Protein AF-A0A426RLJ0-F1 (afdb_monomer_lite)

Radius of gyration: 25.92 Å; chains: 1; bounding box: 87×55×68 Å

Organism: NCBI:txid2498892

pLDDT: mean 72.42, std 24.38, range [25.02, 97.5]

Structure (mmCIF, N/CA/C/O backbone):
data_AF-A0A426RLJ0-F1
#
_entry.id   AF-A0A426RLJ0-F1
#
loop_
_atom_site.group_PDB
_atom_site.id
_atom_site.type_symbol
_atom_site.label_atom_id
_atom_site.label_alt_id
_atom_site.label_comp_id
_atom_site.labe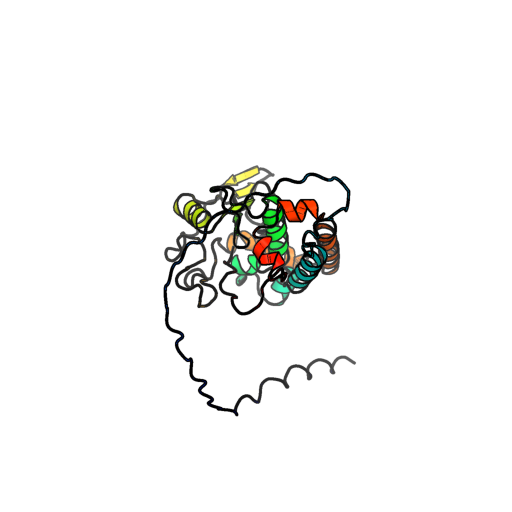l_asym_id
_atom_site.label_entity_id
_atom_site.label_seq_id
_atom_site.pdbx_PDB_ins_code
_atom_site.Cartn_x
_atom_site.Cartn_y
_atom_site.Cartn_z
_atom_site.occupancy
_atom_site.B_iso_or_equiv
_atom_site.auth_seq_id
_atom_site.auth_comp_id
_atom_site.auth_asym_id
_atom_site.auth_atom_id
_atom_site.pdbx_PDB_model_num
ATOM 1 N N . MET A 1 1 ? 39.366 -10.499 16.073 1.00 45.25 1 MET A N 1
ATOM 2 C CA . MET A 1 1 ? 38.338 -10.665 17.126 1.00 45.25 1 MET A CA 1
ATOM 3 C C . MET A 1 1 ? 36.931 -10.560 16.518 1.00 45.25 1 MET A C 1
ATOM 5 O O . MET A 1 1 ? 36.099 -9.794 16.976 1.00 45.25 1 MET A O 1
ATOM 9 N N . ILE A 1 2 ? 36.688 -11.322 15.446 1.00 36.88 2 ILE A N 1
ATOM 10 C CA . ILE A 1 2 ? 35.436 -11.393 14.679 1.00 36.88 2 ILE A CA 1
ATOM 11 C C . ILE A 1 2 ? 35.316 -12.871 14.307 1.00 36.88 2 ILE A C 1
ATOM 13 O O . ILE A 1 2 ? 35.838 -13.264 13.277 1.00 36.88 2 ILE A O 1
ATOM 17 N N . LEU A 1 3 ? 34.825 -13.713 15.220 1.00 33.75 3 LEU A N 1
ATOM 18 C CA . LEU A 1 3 ? 34.574 -15.147 14.968 1.00 33.75 3 LEU A CA 1
ATOM 19 C C . LEU A 1 3 ? 33.717 -15.806 16.076 1.00 33.75 3 LEU A C 1
ATOM 21 O O . LEU A 1 3 ? 33.782 -17.012 16.269 1.00 33.75 3 LEU A O 1
ATOM 25 N N . ALA A 1 4 ? 32.919 -15.030 16.825 1.00 36.50 4 ALA A N 1
ATOM 26 C CA . ALA A 1 4 ? 32.166 -15.542 17.983 1.00 36.50 4 ALA A CA 1
ATOM 27 C C . ALA A 1 4 ? 30.635 -15.359 17.913 1.00 36.50 4 ALA A C 1
ATOM 29 O O . ALA A 1 4 ? 29.946 -15.774 18.835 1.00 36.50 4 ALA A O 1
ATOM 30 N N . PHE A 1 5 ? 30.077 -14.785 16.840 1.00 35.94 5 PHE A N 1
ATOM 31 C CA . PHE A 1 5 ? 28.632 -14.498 16.763 1.00 35.94 5 PHE A CA 1
ATOM 32 C C . PHE A 1 5 ? 27.820 -15.422 15.839 1.00 35.94 5 PHE A C 1
ATOM 34 O O . PHE A 1 5 ? 26.602 -15.302 15.783 1.00 35.94 5 PHE A O 1
ATOM 41 N N . THR A 1 6 ? 28.441 -16.390 15.162 1.00 40.59 6 THR A N 1
ATOM 42 C CA . THR A 1 6 ? 27.754 -17.260 14.185 1.00 40.59 6 THR A CA 1
ATOM 43 C C . THR A 1 6 ? 27.312 -18.629 14.717 1.00 40.59 6 THR A C 1
ATOM 45 O O . THR A 1 6 ? 26.727 -19.398 13.962 1.00 40.59 6 THR A O 1
ATOM 48 N N . LEU A 1 7 ? 27.520 -18.953 16.002 1.00 33.91 7 LEU A N 1
ATOM 49 C CA . LEU A 1 7 ? 27.222 -20.295 16.542 1.00 33.91 7 LEU A CA 1
ATOM 50 C C . LEU A 1 7 ? 26.012 -20.390 17.489 1.00 33.91 7 LEU A C 1
ATOM 52 O O . LEU A 1 7 ? 25.670 -21.490 17.909 1.00 33.91 7 LEU A O 1
ATOM 56 N N . VAL A 1 8 ? 25.311 -19.291 17.785 1.00 36.94 8 VAL A N 1
ATOM 57 C CA . VAL A 1 8 ? 24.150 -19.323 18.707 1.00 36.94 8 VAL A CA 1
ATOM 58 C C . VAL A 1 8 ? 22.814 -19.590 17.988 1.00 36.94 8 VAL A C 1
ATOM 60 O O . VAL A 1 8 ? 21.854 -20.017 18.618 1.00 36.94 8 VAL A O 1
ATOM 63 N N . PHE A 1 9 ? 22.746 -19.457 16.659 1.00 32.88 9 PHE A N 1
ATOM 64 C CA . PHE A 1 9 ? 21.482 -19.586 15.911 1.00 32.88 9 PHE A CA 1
ATOM 65 C C . PHE A 1 9 ? 21.184 -20.974 15.309 1.00 32.88 9 PHE A C 1
ATOM 67 O O . PHE A 1 9 ? 20.137 -21.149 14.694 1.00 32.88 9 PHE A O 1
ATOM 74 N N . ILE A 1 10 ? 22.042 -21.986 15.502 1.00 33.00 10 ILE A N 1
ATOM 75 C CA . ILE A 1 10 ? 21.852 -23.334 14.909 1.00 33.00 10 ILE A CA 1
ATOM 76 C C . ILE A 1 10 ? 21.317 -24.377 15.923 1.00 33.00 10 ILE A C 1
ATOM 78 O O . ILE A 1 10 ? 21.036 -25.516 15.560 1.00 33.00 10 ILE A O 1
ATOM 82 N N . ALA A 1 11 ? 21.077 -24.008 17.186 1.00 32.19 11 ALA A N 1
ATOM 83 C CA . ALA A 1 11 ? 20.724 -24.970 18.241 1.00 32.19 11 ALA A CA 1
ATOM 84 C C . ALA A 1 11 ? 19.227 -25.062 18.622 1.00 32.19 11 ALA A C 1
ATOM 86 O O . ALA A 1 11 ? 18.912 -25.687 19.629 1.00 32.19 11 ALA A O 1
ATOM 87 N N . ILE A 1 12 ? 18.292 -24.494 17.846 1.00 33.72 12 ILE A N 1
ATOM 88 C CA . ILE A 1 12 ? 16.840 -24.601 18.132 1.00 33.72 12 ILE A CA 1
ATOM 89 C C . ILE A 1 12 ? 16.064 -25.108 16.908 1.00 33.72 12 ILE A C 1
ATOM 91 O O . ILE A 1 12 ? 15.029 -24.572 16.548 1.00 33.72 12 ILE A O 1
ATOM 95 N N . ILE A 1 13 ? 16.563 -26.140 16.224 1.00 33.44 13 ILE A N 1
ATOM 96 C CA . ILE A 1 13 ? 15.735 -26.981 15.339 1.00 33.44 13 ILE A CA 1
ATOM 97 C C . ILE A 1 13 ? 16.252 -28.417 15.432 1.00 33.44 13 ILE A C 1
ATOM 99 O O . ILE A 1 13 ? 16.930 -28.911 14.536 1.00 33.44 13 ILE A O 1
ATOM 103 N N . LYS A 1 14 ? 15.986 -29.075 16.558 1.00 32.94 14 LYS A N 1
ATOM 104 C CA . LYS A 1 14 ? 16.006 -30.537 16.711 1.00 32.94 14 LYS A CA 1
ATOM 105 C C . LYS A 1 14 ? 15.461 -30.846 18.097 1.00 32.94 14 LYS A C 1
ATOM 107 O O . LYS A 1 14 ? 16.209 -30.790 19.056 1.00 32.94 14 LYS A O 1
ATOM 112 N N . ASP A 1 15 ? 14.144 -31.010 18.168 1.00 31.73 15 ASP A N 1
ATOM 113 C CA . ASP A 1 15 ? 13.432 -31.923 19.074 1.00 31.73 15 ASP A CA 1
ATOM 114 C C . ASP A 1 15 ? 11.959 -31.514 19.129 1.00 31.73 15 ASP A C 1
ATOM 116 O O . ASP A 1 15 ? 11.542 -30.687 19.926 1.00 31.73 15 ASP A O 1
ATOM 120 N N . ASN A 1 16 ? 11.160 -32.092 18.232 1.00 29.48 16 ASN A N 1
ATOM 121 C CA . ASN A 1 16 ? 9.707 -32.145 18.370 1.00 29.48 16 ASN A CA 1
ATOM 122 C C . ASN A 1 16 ? 9.239 -33.531 17.923 1.00 29.48 16 ASN A C 1
ATOM 124 O O . ASN A 1 16 ? 8.691 -33.729 16.843 1.00 29.48 16 ASN A O 1
ATOM 128 N N . ASN A 1 17 ? 9.519 -34.515 18.769 1.00 32.56 17 ASN A N 1
ATOM 129 C CA . ASN A 1 17 ? 8.790 -35.772 18.839 1.00 32.56 17 ASN A CA 1
ATOM 130 C C . ASN A 1 17 ? 8.594 -36.076 20.325 1.00 32.56 17 ASN A C 1
ATOM 132 O O . ASN A 1 17 ? 9.548 -35.934 21.082 1.00 32.56 17 ASN A O 1
ATOM 136 N N . LEU A 1 18 ? 7.391 -36.547 20.688 1.00 29.02 18 LEU A N 1
ATOM 137 C CA . LEU A 1 18 ? 6.813 -36.695 22.043 1.00 29.02 18 LEU A CA 1
ATOM 138 C C . LEU A 1 18 ? 6.058 -35.407 22.439 1.00 29.02 18 LEU A C 1
ATOM 140 O O . LEU A 1 18 ? 6.661 -34.368 22.625 1.00 29.02 18 LEU A O 1
ATOM 144 N N . LEU A 1 19 ? 4.727 -35.356 22.533 1.00 31.09 19 LEU A N 1
ATOM 145 C CA . LEU A 1 19 ? 3.827 -36.267 23.235 1.00 31.09 19 LEU A CA 1
ATOM 146 C C . LEU A 1 19 ? 2.433 -36.263 22.578 1.00 31.09 19 LEU A C 1
ATOM 148 O O . LEU A 1 19 ? 1.796 -35.224 22.425 1.00 31.09 19 LEU A O 1
ATOM 152 N N . LYS A 1 20 ? 1.931 -37.459 22.248 1.00 29.39 20 LYS A N 1
ATOM 153 C CA . LYS A 1 20 ? 0.499 -37.720 22.057 1.00 29.39 20 LYS A CA 1
ATOM 154 C C . LYS A 1 20 ? -0.146 -37.826 23.440 1.00 29.39 20 LYS A C 1
ATOM 156 O O . LYS A 1 20 ? 0.259 -38.675 24.228 1.00 29.39 20 LYS A O 1
ATOM 161 N N . GLY A 1 21 ? -1.170 -37.021 23.701 1.00 26.95 21 GLY A N 1
ATOM 162 C CA . GLY A 1 21 ? -1.995 -37.104 24.905 1.00 26.95 21 GLY A CA 1
ATOM 163 C C . GLY A 1 21 ? -3.444 -36.766 24.580 1.00 26.95 21 GLY A C 1
ATOM 164 O O . GLY A 1 21 ? -3.801 -35.602 24.452 1.00 26.95 21 GLY A O 1
ATOM 165 N N . ASN A 1 22 ? -4.265 -37.802 24.410 1.00 28.25 22 ASN A N 1
ATOM 166 C CA . ASN A 1 22 ? -5.717 -37.711 24.289 1.00 28.25 22 ASN A CA 1
ATOM 167 C C . ASN A 1 22 ? -6.339 -37.287 25.624 1.00 28.25 22 ASN A C 1
ATOM 169 O O . ASN A 1 22 ? -6.170 -38.000 26.610 1.00 28.25 22 ASN A O 1
ATOM 173 N N . THR A 1 23 ? -7.197 -36.268 25.621 1.00 28.75 23 THR A N 1
ATOM 174 C CA . THR A 1 23 ? -8.262 -36.131 26.625 1.00 28.75 23 THR A CA 1
ATOM 175 C C . THR A 1 23 ? -9.539 -35.591 25.986 1.00 28.75 23 THR A C 1
ATOM 177 O O . THR A 1 23 ? -9.674 -34.423 25.634 1.00 28.75 23 THR A O 1
ATOM 180 N N . GLN A 1 24 ? -10.509 -36.496 25.834 1.00 26.67 24 GLN A N 1
ATOM 181 C CA . GLN A 1 24 ? -11.907 -36.179 25.566 1.00 26.67 24 GLN A CA 1
ATOM 182 C C . GLN A 1 24 ? -12.505 -35.431 26.764 1.00 26.67 24 GLN A C 1
ATOM 184 O O . GLN A 1 24 ? -12.506 -35.962 27.874 1.00 26.67 24 GLN A O 1
ATOM 189 N N . ILE A 1 25 ? -13.118 -34.267 26.536 1.00 29.86 25 ILE A N 1
ATOM 190 C CA . ILE A 1 25 ? -14.048 -33.660 27.497 1.00 29.86 25 ILE A CA 1
ATOM 191 C C . ILE A 1 25 ? -15.415 -33.495 26.827 1.00 29.86 25 ILE A C 1
ATOM 193 O O . ILE A 1 25 ? -15.591 -32.795 25.831 1.00 29.86 25 ILE A O 1
ATOM 197 N N . LYS A 1 26 ? -16.385 -34.221 27.390 1.00 25.86 26 LYS A N 1
ATOM 198 C CA . LYS A 1 26 ? -17.793 -34.314 26.992 1.00 25.86 26 LYS A CA 1
ATOM 199 C C . LYS A 1 26 ? -18.490 -32.948 27.081 1.00 25.86 26 LYS A C 1
ATOM 201 O O . LYS A 1 26 ? -18.578 -32.373 28.161 1.00 25.86 26 LYS A O 1
ATOM 206 N N . ARG A 1 27 ? -19.090 -32.481 25.980 1.00 27.47 27 ARG A N 1
ATOM 207 C CA . ARG A 1 27 ? -20.074 -31.381 25.983 1.00 27.47 27 ARG A CA 1
ATOM 208 C C . ARG A 1 27 ? -21.459 -31.925 26.366 1.00 27.47 27 ARG A C 1
ATOM 210 O O . ARG A 1 27 ? -22.037 -32.718 25.626 1.00 27.47 27 ARG A O 1
ATOM 217 N N . LYS A 1 28 ? -21.993 -31.498 27.517 1.00 27.08 28 LYS A N 1
ATOM 218 C CA . LYS A 1 28 ? -23.412 -31.661 27.888 1.00 27.08 28 LYS A CA 1
ATOM 219 C C . LYS A 1 28 ? -24.250 -30.626 27.125 1.00 27.08 28 LYS A C 1
ATOM 221 O O . LYS A 1 28 ? -23.945 -29.439 27.164 1.00 27.08 28 LYS A O 1
ATOM 226 N N . ARG A 1 29 ? -25.301 -31.093 26.445 1.00 26.22 29 ARG A N 1
ATOM 227 C CA . ARG A 1 29 ? -26.371 -30.270 25.859 1.00 26.22 29 ARG A CA 1
ATOM 228 C C . ARG A 1 29 ? -27.216 -29.662 26.985 1.00 26.22 29 ARG A C 1
ATOM 230 O O . ARG A 1 29 ? -27.660 -30.405 27.857 1.00 26.22 29 ARG A O 1
ATOM 237 N N . LEU A 1 30 ? -27.458 -28.354 26.939 1.00 27.94 30 LEU A N 1
ATOM 238 C CA . LEU A 1 30 ? -28.505 -27.680 27.711 1.00 27.94 30 LEU A CA 1
ATOM 239 C C . LEU A 1 30 ? -29.705 -27.456 26.788 1.00 27.94 30 LEU A C 1
ATOM 241 O O . LEU A 1 30 ? -29.564 -26.898 25.701 1.00 27.94 30 LEU A O 1
ATOM 245 N N . GLY A 1 31 ? -30.845 -27.999 27.213 1.00 26.48 31 GLY A N 1
ATOM 246 C CA . GLY A 1 31 ? -32.131 -27.894 26.544 1.00 26.48 31 GLY A CA 1
ATOM 247 C C . GLY A 1 31 ? -32.766 -26.523 26.745 1.00 26.48 31 GLY A C 1
ATOM 248 O O . GLY A 1 31 ? -32.551 -25.851 27.750 1.00 26.48 31 GLY A O 1
ATOM 249 N N . SER A 1 32 ? -33.536 -26.135 25.739 1.00 27.33 32 SER A N 1
ATOM 250 C CA . SER A 1 32 ? -34.452 -25.007 25.726 1.00 27.33 32 SER A CA 1
ATOM 251 C C . SER A 1 32 ? -35.687 -25.311 26.569 1.00 27.33 32 SER A C 1
ATOM 253 O O . SER A 1 32 ? -36.328 -26.322 26.299 1.00 27.33 32 SER A O 1
ATOM 255 N N . ASP A 1 33 ? -36.088 -24.398 27.450 1.00 28.42 33 ASP A N 1
ATOM 256 C CA . ASP A 1 33 ? -37.476 -24.319 27.902 1.00 28.42 33 ASP A CA 1
ATOM 257 C C . ASP A 1 33 ? -37.956 -22.867 27.930 1.00 28.42 33 ASP A C 1
ATOM 259 O O . ASP A 1 33 ? -37.308 -21.957 28.449 1.00 28.42 33 ASP A O 1
ATOM 263 N N . LYS A 1 34 ? -39.109 -22.679 27.289 1.00 29.70 34 LYS A N 1
ATOM 264 C CA . LYS A 1 34 ? -39.946 -21.481 27.302 1.00 29.70 34 LYS A CA 1
ATOM 265 C C . LYS A 1 34 ? -40.742 -21.473 28.609 1.00 29.70 34 LYS A C 1
ATOM 267 O O . LYS A 1 34 ? -41.185 -22.539 29.014 1.00 29.70 34 LYS A O 1
ATOM 272 N N . ASN A 1 35 ? -41.027 -20.298 29.180 1.00 27.92 35 ASN A N 1
ATOM 273 C CA . ASN A 1 35 ? -42.378 -19.959 29.655 1.00 27.92 35 ASN A CA 1
ATOM 274 C C . ASN A 1 35 ? -42.531 -18.485 30.076 1.00 27.92 35 ASN A C 1
ATOM 276 O O . ASN A 1 35 ? -41.664 -17.895 30.712 1.00 27.92 35 ASN A O 1
ATOM 280 N N . ASN A 1 36 ? -43.683 -17.934 29.682 1.00 27.81 36 ASN A N 1
ATOM 281 C CA . ASN A 1 36 ? -44.273 -16.640 30.033 1.00 27.81 36 ASN A CA 1
ATOM 282 C C . ASN A 1 36 ? -44.781 -16.612 31.485 1.00 27.81 36 ASN A C 1
ATOM 284 O O . ASN A 1 36 ? -45.354 -17.606 31.918 1.00 27.81 36 ASN A O 1
ATOM 288 N N . SER A 1 37 ? -44.795 -15.433 32.125 1.00 30.30 37 SER A N 1
ATOM 289 C CA . SER A 1 37 ? -46.010 -14.913 32.789 1.00 30.30 37 SER A CA 1
ATOM 290 C C . SER A 1 37 ? -45.872 -13.452 33.244 1.00 30.30 37 SER A C 1
ATOM 292 O O . SER A 1 37 ? -44.909 -13.067 33.900 1.00 30.30 37 SER A O 1
ATOM 294 N N . THR A 1 38 ? -46.900 -12.680 32.910 1.00 29.41 38 THR A N 1
ATOM 295 C CA . THR A 1 38 ? -47.252 -11.300 33.271 1.00 29.41 38 THR A CA 1
ATOM 296 C C . THR A 1 38 ? -47.477 -11.081 34.775 1.00 29.41 38 THR A C 1
ATOM 298 O O . THR A 1 38 ? -48.216 -11.863 35.357 1.00 29.41 38 THR A O 1
ATOM 301 N N . ILE A 1 39 ? -47.004 -9.962 35.357 1.00 28.81 39 ILE A N 1
ATOM 302 C CA . ILE A 1 39 ? -47.653 -9.282 36.505 1.00 28.81 39 ILE A CA 1
ATOM 303 C C . ILE A 1 39 ? -47.549 -7.752 36.347 1.00 28.81 39 ILE A C 1
ATOM 305 O O . ILE A 1 39 ? -46.519 -7.195 35.980 1.00 28.81 39 ILE A O 1
ATOM 309 N N . SER A 1 40 ? -48.681 -7.103 36.598 1.00 26.59 40 SER A N 1
ATOM 310 C CA . SER A 1 40 ? -49.048 -5.699 36.424 1.00 26.59 40 SER A CA 1
ATOM 311 C C . SER A 1 40 ? -48.739 -4.775 37.617 1.00 26.59 40 SER A C 1
ATOM 313 O O . SER A 1 40 ? -48.877 -5.197 38.757 1.00 26.59 40 SER A O 1
ATOM 315 N N . LYS A 1 41 ? -48.492 -3.490 37.295 1.00 29.73 41 LYS A N 1
ATOM 316 C CA . LYS A 1 41 ? -48.844 -2.222 37.992 1.00 29.73 41 LYS A CA 1
ATOM 317 C C . LYS A 1 41 ? -48.711 -2.117 39.524 1.00 29.73 41 LYS A C 1
ATOM 319 O O . LYS A 1 41 ? -49.489 -2.722 40.248 1.00 29.73 41 LYS A O 1
ATOM 324 N N . LEU A 1 42 ? -47.953 -1.106 39.970 1.00 27.22 42 LEU A N 1
ATOM 325 C CA . LEU A 1 42 ? -48.311 -0.243 41.109 1.00 27.22 42 LEU A CA 1
ATOM 326 C C . LEU A 1 42 ? -47.710 1.167 40.943 1.00 27.22 42 LEU A C 1
ATOM 328 O O . LEU A 1 42 ? -46.583 1.336 40.490 1.00 27.22 42 LEU A O 1
ATOM 332 N N . ILE A 1 43 ? -48.545 2.159 41.248 1.00 27.62 43 ILE A N 1
ATOM 333 C CA . ILE A 1 43 ? -48.348 3.612 41.151 1.00 27.62 43 ILE A CA 1
ATOM 334 C C . ILE A 1 43 ? -47.648 4.109 42.425 1.00 27.62 43 ILE A C 1
ATOM 336 O O . ILE A 1 43 ? -47.956 3.618 43.507 1.00 27.62 43 ILE A O 1
ATOM 340 N N . GLY A 1 44 ? -46.790 5.127 42.321 1.00 25.58 44 GLY A N 1
ATOM 341 C CA . GLY A 1 44 ? -46.273 5.854 43.484 1.00 25.58 44 GLY A CA 1
ATOM 342 C C . GLY A 1 44 ? -45.420 7.059 43.094 1.00 25.58 44 GLY A C 1
ATOM 343 O O . GLY A 1 44 ? -44.263 6.915 42.722 1.00 25.58 44 GLY A O 1
ATOM 344 N N . SER A 1 45 ? -46.020 8.244 43.155 1.00 32.03 45 SER A N 1
ATOM 345 C CA . SER A 1 45 ? -45.395 9.555 42.988 1.00 32.03 45 SER A CA 1
ATOM 346 C C . SER A 1 45 ? -44.593 9.970 44.223 1.00 32.03 45 SER A C 1
ATOM 348 O O . SER A 1 45 ? -45.175 10.046 45.305 1.00 32.03 45 SER A O 1
ATOM 350 N N . THR A 1 46 ? -43.338 10.387 44.045 1.00 26.77 46 THR A N 1
ATOM 351 C CA . THR A 1 46 ? -42.671 11.329 44.962 1.00 26.77 46 THR A CA 1
ATOM 352 C C . THR A 1 46 ? -41.479 11.987 44.271 1.00 26.77 46 THR A C 1
ATOM 354 O O . THR A 1 46 ? -40.530 11.313 43.879 1.00 26.77 46 THR A O 1
ATOM 357 N N . SER A 1 47 ? -41.516 13.315 44.125 1.00 32.03 47 SER A N 1
ATOM 358 C CA . SER A 1 47 ? -40.332 14.120 43.820 1.00 32.03 47 SER A CA 1
ATOM 359 C C . SER A 1 47 ? -39.661 14.554 45.117 1.00 32.03 47 SER A C 1
ATOM 361 O O . SER A 1 47 ? -40.327 15.172 45.942 1.00 32.03 47 SER A O 1
ATOM 363 N N . TYR A 1 48 ? -38.352 14.346 45.232 1.00 25.02 48 TYR A N 1
ATOM 364 C CA . TYR A 1 48 ? -37.453 15.214 45.993 1.00 25.02 48 TYR A CA 1
ATOM 365 C C . TYR A 1 48 ? -36.095 15.255 45.277 1.00 25.02 48 TYR A C 1
ATOM 367 O O . TYR A 1 48 ? -35.507 14.220 44.974 1.00 25.02 48 TYR A O 1
ATOM 375 N N . ASN A 1 49 ? -35.638 16.469 44.968 1.00 33.53 49 ASN A N 1
ATOM 376 C CA . 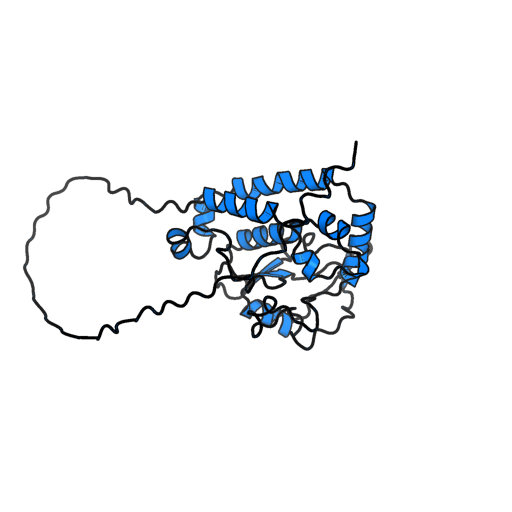ASN A 1 49 ? -34.292 16.783 44.483 1.00 33.53 49 ASN A CA 1
ATOM 377 C C . ASN A 1 49 ? -33.250 16.519 45.581 1.00 33.53 49 ASN A C 1
ATOM 379 O O . ASN A 1 49 ? -33.472 17.016 46.680 1.00 33.53 49 ASN A O 1
ATOM 383 N N . THR A 1 50 ? -32.107 15.895 45.249 1.00 30.27 50 THR A N 1
ATOM 384 C CA . THR A 1 50 ? -30.753 16.510 45.294 1.00 30.27 50 THR A CA 1
ATOM 385 C C . THR A 1 50 ? -29.635 15.539 44.863 1.00 30.27 50 THR A C 1
ATOM 387 O O . THR A 1 50 ? -29.475 14.464 45.422 1.00 30.27 50 THR A O 1
ATOM 390 N N . ILE A 1 51 ? -28.855 15.991 43.870 1.00 36.16 51 ILE A N 1
ATOM 391 C CA . ILE A 1 51 ? -27.385 15.929 43.711 1.00 36.16 51 ILE A CA 1
ATOM 392 C C . ILE A 1 51 ? -26.667 14.605 44.045 1.00 36.16 51 ILE A C 1
ATOM 394 O O . ILE A 1 51 ? -26.421 14.306 45.206 1.00 36.16 51 ILE A O 1
ATOM 398 N N . ALA A 1 52 ? -26.131 13.948 43.013 1.00 29.77 52 ALA A N 1
ATOM 399 C CA . ALA A 1 52 ? -24.728 13.522 42.988 1.00 29.77 52 ALA A CA 1
ATOM 400 C C . ALA A 1 52 ? -24.317 13.186 41.550 1.00 29.77 52 ALA A C 1
ATOM 402 O O . ALA A 1 52 ? -24.992 12.450 40.835 1.00 29.77 52 ALA A O 1
ATOM 403 N N . GLU A 1 53 ? -23.210 13.788 41.140 1.00 41.59 53 GLU A N 1
ATOM 404 C CA . GLU A 1 53 ? -22.504 13.586 39.887 1.00 41.59 53 GLU A CA 1
ATOM 405 C C . GLU A 1 53 ? -22.213 12.098 39.647 1.00 41.59 53 GLU A C 1
ATOM 407 O O . GLU A 1 53 ? -21.271 11.546 40.209 1.00 41.59 53 GLU A O 1
ATOM 412 N N . ASN A 1 54 ? -22.959 11.452 38.754 1.00 34.00 54 ASN A N 1
ATOM 413 C CA . ASN A 1 54 ? -22.426 10.282 38.072 1.00 34.00 54 ASN A CA 1
ATOM 414 C C . ASN A 1 54 ? -21.616 10.799 36.889 1.00 34.00 54 ASN A C 1
ATOM 416 O O . ASN A 1 54 ? -22.141 11.029 35.798 1.00 34.00 54 ASN A O 1
ATOM 420 N N . ARG A 1 55 ? -20.318 11.017 37.132 1.00 43.81 55 ARG A N 1
ATOM 421 C CA . ARG A 1 55 ? -19.326 10.929 36.064 1.00 43.81 55 ARG A CA 1
ATOM 422 C C . ARG A 1 55 ? -19.515 9.546 35.462 1.00 43.81 55 ARG A C 1
ATOM 424 O O . ARG A 1 55 ? -19.192 8.549 36.096 1.00 43.81 55 ARG A O 1
ATOM 431 N N . GLU A 1 56 ? -20.124 9.493 34.284 1.00 41.03 56 GLU A N 1
ATOM 432 C CA . GLU A 1 56 ? -20.041 8.312 33.442 1.00 41.03 56 GLU A CA 1
ATOM 433 C C . GLU A 1 56 ? -18.550 8.005 33.295 1.00 41.03 56 GLU A C 1
ATOM 435 O O . GLU A 1 56 ? -17.829 8.753 32.628 1.00 41.03 56 GLU A O 1
ATOM 440 N N . ASP A 1 57 ? -18.089 6.941 33.951 1.00 51.09 57 ASP A N 1
ATOM 441 C CA . ASP A 1 57 ? -16.833 6.273 33.640 1.00 51.09 57 ASP A CA 1
ATOM 442 C C . ASP A 1 57 ? -16.951 5.769 32.203 1.00 51.09 57 ASP A C 1
ATOM 444 O O . ASP A 1 57 ? -17.318 4.631 31.910 1.00 51.09 57 ASP A O 1
ATOM 448 N N . LYS A 1 58 ? -16.734 6.692 31.271 1.00 48.38 58 LYS A N 1
ATOM 449 C CA . LYS A 1 58 ? -16.668 6.401 29.856 1.00 48.38 58 LYS A CA 1
ATOM 450 C C . LYS A 1 58 ? -15.378 5.612 29.675 1.00 48.38 58 LYS A C 1
ATOM 452 O O . LYS A 1 58 ? -14.335 6.121 30.093 1.00 48.38 58 LYS A O 1
ATOM 457 N N . PRO A 1 59 ? -15.421 4.405 29.090 1.00 50.03 59 PRO A N 1
ATOM 458 C CA . PRO A 1 59 ? -14.221 3.611 28.898 1.00 50.03 59 PRO A CA 1
ATOM 459 C C . PRO A 1 59 ? -13.203 4.473 28.155 1.00 50.03 59 PRO A C 1
ATOM 461 O O . PRO A 1 59 ? -13.451 4.963 27.049 1.00 50.03 59 PRO A O 1
ATOM 464 N N . ILE A 1 60 ? -12.080 4.741 28.818 1.00 57.00 60 ILE A N 1
ATOM 465 C CA . ILE A 1 60 ? -10.923 5.342 28.176 1.00 57.00 60 ILE A CA 1
ATOM 466 C C . ILE A 1 60 ? -10.412 4.241 27.259 1.00 57.00 60 ILE A C 1
ATOM 468 O O . ILE A 1 60 ? -9.726 3.325 27.701 1.00 57.00 60 ILE A O 1
ATOM 472 N N . TYR A 1 61 ? -10.806 4.296 25.987 1.00 63.62 61 TYR A N 1
ATOM 473 C CA . TYR A 1 61 ? -10.103 3.599 24.915 1.00 63.62 61 TYR A CA 1
ATOM 474 C C . TYR A 1 61 ? -8.612 3.861 25.146 1.00 63.62 61 TYR A C 1
ATOM 476 O O . TYR A 1 61 ? -8.214 5.027 25.239 1.00 63.62 61 TYR A O 1
ATOM 484 N N . ASP A 1 62 ? -7.803 2.813 25.300 1.00 78.19 62 ASP A N 1
ATOM 485 C CA . ASP A 1 62 ? -6.387 2.977 25.622 1.00 78.19 62 ASP A CA 1
ATOM 486 C C . ASP A 1 62 ? -5.616 3.407 24.369 1.00 78.19 62 ASP A C 1
ATOM 488 O O . ASP A 1 62 ? -4.949 2.624 23.704 1.00 78.19 62 ASP A O 1
ATOM 492 N N . VAL A 1 63 ? -5.779 4.673 23.984 1.00 83.38 63 VAL A N 1
ATOM 493 C CA . VAL A 1 63 ? -5.139 5.258 22.800 1.00 83.38 63 VAL A CA 1
ATOM 494 C C . VAL A 1 63 ? -3.622 5.156 22.911 1.00 83.38 63 VAL A C 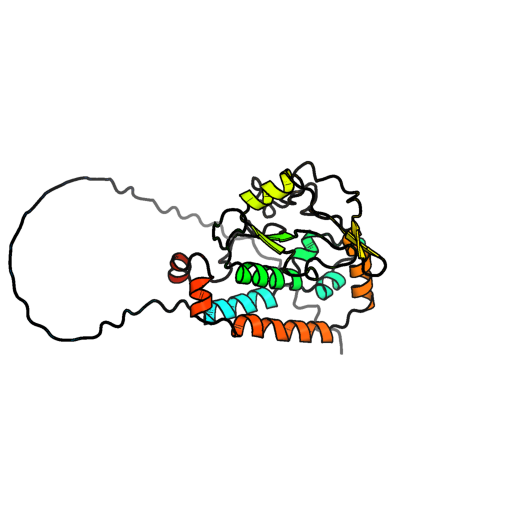1
ATOM 496 O O . VAL A 1 63 ? -2.947 4.972 21.904 1.00 83.38 63 VAL A O 1
ATOM 499 N N . LYS A 1 64 ? -3.085 5.234 24.134 1.00 86.31 64 LYS A N 1
ATOM 500 C CA . LYS A 1 64 ? -1.654 5.073 24.380 1.00 86.31 64 LYS A CA 1
ATOM 501 C C . LYS A 1 64 ? -1.207 3.661 24.008 1.00 86.31 64 LYS A C 1
ATOM 503 O O . LYS A 1 64 ? -0.245 3.524 23.262 1.00 86.31 64 LYS A O 1
ATOM 508 N N . ARG A 1 65 ? -1.924 2.639 24.474 1.00 85.56 65 ARG A N 1
ATOM 509 C CA . ARG A 1 65 ? -1.679 1.248 24.097 1.00 85.56 65 ARG A CA 1
ATOM 510 C C . ARG A 1 65 ? -1.771 1.042 22.581 1.00 85.56 65 ARG A C 1
ATOM 512 O O . ARG A 1 65 ? -0.835 0.497 22.006 1.00 85.56 65 ARG A O 1
ATOM 519 N N . TRP A 1 66 ? -2.808 1.580 21.926 1.00 85.38 66 TRP A N 1
ATOM 520 C CA . TRP A 1 66 ? -2.914 1.536 20.460 1.00 85.38 66 TRP A CA 1
ATOM 521 C C . TRP A 1 66 ? -1.691 2.131 19.758 1.00 85.38 66 TRP A C 1
ATOM 523 O O . TRP A 1 66 ? -1.154 1.521 18.834 1.00 85.38 66 TRP A O 1
ATOM 533 N N . ILE A 1 67 ? -1.220 3.294 20.215 1.00 88.44 67 ILE A N 1
ATOM 534 C CA . ILE A 1 67 ? -0.012 3.940 19.685 1.00 88.44 67 ILE A CA 1
ATOM 535 C C . ILE A 1 67 ? 1.220 3.048 19.888 1.00 88.44 67 ILE A C 1
ATOM 537 O O . ILE A 1 67 ? 1.993 2.871 18.948 1.00 88.44 67 ILE A O 1
ATOM 541 N N . ASP A 1 68 ? 1.405 2.501 21.091 1.00 88.62 68 ASP A N 1
ATOM 542 C CA . ASP A 1 68 ? 2.590 1.720 21.458 1.00 88.62 68 ASP A CA 1
ATOM 543 C C . ASP A 1 68 ? 2.693 0.426 20.623 1.00 88.62 68 ASP A C 1
ATOM 545 O O . ASP A 1 68 ? 3.722 0.198 19.987 1.00 88.62 68 ASP A O 1
ATOM 549 N N . GLU A 1 69 ? 1.617 -0.362 20.520 1.00 86.44 69 GLU A N 1
ATOM 550 C CA . GLU A 1 69 ? 1.583 -1.588 19.698 1.00 86.44 69 GLU A CA 1
ATOM 551 C C . GLU A 1 69 ? 1.657 -1.268 18.1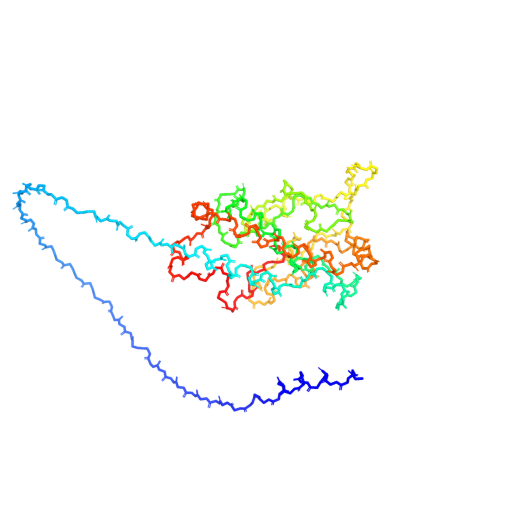89 1.00 86.44 69 GLU A C 1
ATOM 553 O O . GLU A 1 69 ? 2.257 -2.027 17.429 1.00 86.44 69 GLU A O 1
ATOM 558 N N . THR A 1 70 ? 1.136 -0.117 17.735 1.00 87.06 70 THR A N 1
ATOM 559 C CA . THR A 1 70 ? 1.303 0.333 16.337 1.00 87.06 70 THR A CA 1
ATOM 560 C C . THR A 1 70 ? 2.742 0.664 15.986 1.00 87.06 70 THR A C 1
ATOM 562 O O . THR A 1 70 ? 3.232 0.280 14.921 1.00 87.06 70 THR A O 1
ATOM 565 N N . ILE A 1 71 ? 3.438 1.353 16.885 1.00 90.19 71 ILE A N 1
ATOM 566 C CA . ILE A 1 71 ? 4.862 1.635 16.727 1.00 90.19 71 ILE A CA 1
ATOM 567 C C . ILE A 1 71 ? 5.667 0.332 16.764 1.00 90.19 71 ILE A C 1
ATOM 569 O O . ILE A 1 71 ? 6.542 0.148 15.923 1.00 90.19 71 ILE A O 1
ATOM 573 N N . GLU A 1 72 ? 5.359 -0.578 17.689 1.00 89.12 72 GLU A N 1
ATOM 574 C CA . GLU A 1 72 ? 6.050 -1.865 17.801 1.00 89.12 72 GLU A CA 1
ATOM 575 C C . GLU A 1 72 ? 5.888 -2.720 16.536 1.00 89.12 72 GLU A C 1
ATOM 577 O O . GLU A 1 72 ? 6.884 -3.201 15.993 1.00 89.12 72 GLU A O 1
ATOM 582 N N . PHE A 1 73 ? 4.665 -2.845 16.010 1.00 87.00 73 PHE A N 1
ATOM 583 C CA . PHE A 1 73 ? 4.400 -3.548 14.752 1.00 87.00 73 PHE A CA 1
ATOM 584 C C . PHE A 1 73 ? 5.232 -2.989 13.594 1.00 87.00 73 PHE A C 1
ATOM 586 O O . PHE A 1 73 ? 5.824 -3.752 12.830 1.00 87.00 73 PHE A O 1
ATOM 593 N N . LEU A 1 74 ? 5.288 -1.661 13.463 1.00 88.81 74 LEU A N 1
ATOM 594 C CA . LEU A 1 74 ? 6.042 -0.997 12.407 1.00 88.81 74 LEU A CA 1
ATOM 595 C C . LEU A 1 74 ? 7.558 -1.169 12.572 1.00 88.81 74 LEU A C 1
ATOM 597 O O . LEU A 1 74 ? 8.245 -1.424 11.584 1.00 88.81 74 LEU A O 1
ATOM 601 N N . ASP A 1 75 ? 8.081 -1.081 13.796 1.00 88.69 75 ASP A N 1
ATOM 602 C CA . ASP A 1 75 ? 9.506 -1.299 14.083 1.00 88.69 75 ASP A CA 1
ATOM 603 C C . ASP A 1 75 ? 9.971 -2.722 13.713 1.00 88.69 75 ASP A C 1
ATOM 605 O O . ASP A 1 75 ? 11.147 -2.914 13.399 1.00 88.69 75 ASP A O 1
ATOM 609 N N . GLN A 1 76 ? 9.064 -3.706 13.698 1.00 88.81 76 GLN A N 1
ATOM 610 C CA . GLN A 1 76 ? 9.352 -5.085 13.283 1.00 88.81 76 GLN A CA 1
ATOM 611 C C . GLN A 1 76 ? 9.371 -5.286 11.755 1.00 88.81 76 GLN A C 1
ATOM 613 O O . GLN A 1 76 ? 9.849 -6.319 11.285 1.00 88.81 76 GLN A O 1
ATOM 618 N N . GLN A 1 77 ? 8.875 -4.330 10.961 1.00 87.31 77 GLN A N 1
ATOM 619 C CA . GLN A 1 77 ? 8.801 -4.484 9.504 1.00 87.31 77 GLN A CA 1
ATOM 620 C C . GLN A 1 77 ? 10.156 -4.244 8.828 1.00 87.31 77 GLN A C 1
ATOM 622 O O . GLN A 1 77 ? 10.909 -3.329 9.171 1.00 87.31 77 GLN A O 1
ATOM 627 N N . GLN A 1 78 ? 10.446 -5.027 7.791 1.00 89.75 78 GLN A N 1
ATOM 628 C CA . GLN A 1 78 ? 11.637 -4.873 6.956 1.00 89.75 78 GLN A CA 1
ATOM 629 C C . GLN A 1 78 ? 11.584 -3.550 6.166 1.00 89.75 78 GLN A C 1
ATOM 631 O O . GLN A 1 78 ? 10.547 -3.235 5.596 1.00 89.75 78 GLN A O 1
ATOM 636 N N . SER A 1 79 ? 12.662 -2.759 6.096 1.00 91.75 79 SER A N 1
ATOM 637 C CA . SER A 1 79 ? 12.710 -1.582 5.197 1.00 91.75 79 SER A CA 1
ATOM 638 C C . SER A 1 79 ? 13.021 -1.973 3.751 1.00 91.75 79 SER A C 1
ATOM 640 O O . SER A 1 79 ? 13.450 -3.097 3.483 1.00 91.75 79 SER A O 1
ATOM 642 N N . LEU A 1 80 ? 12.907 -1.031 2.810 1.00 92.50 80 LEU A N 1
ATOM 643 C CA . LEU A 1 80 ? 13.423 -1.236 1.455 1.00 92.50 80 LEU A CA 1
ATOM 644 C C . LEU A 1 80 ? 14.924 -1.567 1.456 1.00 92.50 80 LEU A C 1
ATOM 646 O O . LEU A 1 80 ? 15.369 -2.416 0.687 1.00 92.50 80 LEU A O 1
ATOM 650 N N . VAL A 1 81 ? 15.714 -0.916 2.315 1.00 90.44 81 VAL A N 1
ATOM 651 C CA . VAL A 1 81 ? 17.157 -1.193 2.410 1.00 90.44 81 VAL A CA 1
ATOM 652 C C . VAL A 1 81 ? 17.398 -2.618 2.889 1.00 90.44 81 VAL A C 1
ATOM 654 O O . VAL A 1 81 ? 18.193 -3.335 2.288 1.00 90.44 81 VAL A O 1
ATOM 657 N N . ASP A 1 82 ? 16.672 -3.050 3.917 1.00 90.88 82 ASP A N 1
ATOM 658 C CA . ASP A 1 82 ? 16.767 -4.419 4.417 1.00 90.88 82 ASP A CA 1
ATOM 659 C C . ASP A 1 82 ? 16.343 -5.434 3.335 1.00 90.88 82 ASP A C 1
ATOM 661 O O . ASP A 1 82 ? 16.959 -6.492 3.217 1.00 90.88 82 ASP A O 1
ATOM 665 N N . LEU A 1 83 ? 15.319 -5.123 2.525 1.00 92.62 83 LEU A N 1
ATOM 666 C CA . LEU A 1 83 ? 14.882 -5.961 1.398 1.00 92.62 83 LEU A CA 1
ATOM 667 C C . LEU A 1 83 ? 15.978 -6.092 0.332 1.00 92.62 83 LEU A C 1
ATOM 669 O O . LEU A 1 83 ? 16.258 -7.198 -0.128 1.00 92.62 83 LEU A O 1
ATOM 673 N N . LEU A 1 84 ? 16.627 -4.983 -0.027 1.00 93.12 84 LEU A N 1
ATOM 674 C CA . LEU A 1 84 ? 17.706 -4.948 -1.020 1.00 93.12 84 LEU A CA 1
ATOM 675 C C . LEU A 1 84 ? 18.976 -5.689 -0.567 1.00 93.12 84 LEU A C 1
ATOM 677 O O . LEU A 1 84 ? 19.767 -6.099 -1.412 1.00 93.12 84 LEU A O 1
ATOM 681 N N . ILE A 1 85 ? 19.173 -5.889 0.741 1.00 91.81 85 ILE A N 1
ATOM 682 C CA . ILE A 1 85 ? 20.276 -6.704 1.279 1.00 91.81 85 ILE A CA 1
ATOM 683 C C . ILE A 1 85 ? 20.019 -8.199 1.057 1.00 91.81 85 ILE A C 1
ATOM 685 O O . ILE A 1 85 ? 20.954 -8.953 0.791 1.00 91.81 85 ILE A O 1
ATOM 689 N N . VAL A 1 86 ? 18.764 -8.640 1.188 1.00 92.69 86 VAL A N 1
ATOM 690 C CA . VAL A 1 86 ? 18.414 -10.071 1.173 1.00 92.69 86 VAL A CA 1
ATOM 691 C C . VAL A 1 86 ? 17.908 -10.566 -0.181 1.00 92.69 86 VAL A C 1
ATOM 693 O O . VAL A 1 86 ? 17.830 -11.777 -0.385 1.00 92.69 86 VAL A O 1
ATOM 696 N N . LYS A 1 87 ? 17.537 -9.661 -1.096 1.00 94.38 87 LYS A N 1
ATOM 697 C CA . LYS A 1 87 ? 16.900 -10.005 -2.372 1.00 94.38 87 LYS A CA 1
ATOM 698 C C . LYS A 1 87 ? 17.450 -9.175 -3.529 1.00 94.38 87 LYS A C 1
ATOM 700 O O . LYS A 1 87 ? 17.544 -7.953 -3.439 1.00 94.38 87 LYS A O 1
ATOM 705 N N . ASN A 1 88 ? 17.756 -9.830 -4.652 1.00 94.81 88 ASN A N 1
ATOM 706 C CA . ASN A 1 88 ? 18.220 -9.127 -5.847 1.00 94.81 88 ASN A CA 1
ATOM 707 C C . ASN A 1 88 ? 17.091 -8.304 -6.475 1.00 94.81 88 ASN A C 1
ATOM 709 O O . ASN A 1 88 ? 15.939 -8.736 -6.517 1.00 94.81 88 ASN A O 1
ATOM 713 N N . VAL A 1 89 ? 17.433 -7.161 -7.078 1.00 94.62 89 VAL A N 1
ATOM 714 C CA . VAL A 1 89 ? 16.464 -6.266 -7.742 1.00 94.62 89 VAL A CA 1
ATOM 715 C C . VAL A 1 89 ? 15.612 -6.992 -8.789 1.00 94.62 89 VAL A C 1
ATOM 717 O O . VAL A 1 89 ? 14.415 -6.741 -8.896 1.00 94.62 89 VAL A O 1
ATOM 720 N N . SER A 1 90 ? 16.196 -7.929 -9.540 1.00 92.62 90 SER A N 1
ATOM 721 C CA . SER A 1 90 ? 15.483 -8.709 -10.561 1.00 92.62 90 SER A CA 1
ATOM 722 C C . SER A 1 90 ? 14.422 -9.659 -9.988 1.00 92.62 90 SER A C 1
ATOM 724 O O . SER A 1 90 ? 13.540 -10.104 -10.732 1.00 92.62 90 SER A O 1
ATOM 726 N N . GLU A 1 91 ? 14.486 -9.966 -8.694 1.00 92.00 91 GLU A N 1
ATOM 727 C CA . GLU A 1 91 ? 13.601 -10.891 -7.982 1.00 92.00 91 GLU A CA 1
ATOM 728 C C . GLU A 1 91 ? 12.540 -10.160 -7.148 1.00 92.00 91 GLU A C 1
ATOM 730 O O . GLU A 1 91 ? 11.545 -10.775 -6.756 1.00 92.00 91 GLU A O 1
ATOM 735 N N . ILE A 1 92 ? 12.729 -8.864 -6.882 1.00 92.06 92 ILE A N 1
ATOM 736 C CA . ILE A 1 92 ? 11.771 -8.029 -6.155 1.00 92.06 92 ILE A CA 1
ATOM 737 C C . ILE A 1 92 ? 10.535 -7.798 -7.031 1.00 92.06 92 ILE A C 1
ATOM 739 O O . ILE A 1 92 ? 10.621 -7.310 -8.160 1.00 92.06 92 ILE A O 1
ATOM 743 N N . ASN A 1 93 ? 9.369 -8.159 -6.506 1.00 88.38 93 ASN A N 1
ATOM 744 C CA . ASN A 1 93 ? 8.071 -7.906 -7.113 1.00 88.38 93 ASN A CA 1
ATOM 745 C C . ASN A 1 93 ? 7.287 -6.862 -6.304 1.00 88.38 93 ASN A C 1
ATOM 747 O O . ASN A 1 93 ? 7.691 -6.452 -5.218 1.00 88.38 93 ASN A O 1
ATOM 751 N N . TYR A 1 94 ? 6.149 -6.424 -6.843 1.00 87.06 94 TYR A N 1
ATOM 752 C CA . TYR A 1 94 ? 5.310 -5.422 -6.189 1.00 87.06 94 TYR A CA 1
ATOM 753 C C . TYR A 1 94 ? 4.867 -5.842 -4.778 1.00 87.06 94 TYR A C 1
ATOM 755 O O . TYR A 1 94 ? 4.920 -5.032 -3.861 1.00 87.06 94 TYR A O 1
ATOM 763 N N . GLY A 1 95 ? 4.517 -7.115 -4.574 1.00 83.88 95 GLY A N 1
ATOM 764 C CA . GLY A 1 95 ? 4.126 -7.632 -3.262 1.00 83.88 95 GLY A CA 1
ATOM 765 C C . GLY A 1 95 ? 5.243 -7.556 -2.217 1.00 83.88 95 GLY A C 1
ATOM 766 O O . GLY A 1 95 ? 4.956 -7.295 -1.054 1.00 83.88 95 GLY A O 1
ATOM 767 N N . ASP A 1 96 ? 6.511 -7.717 -2.609 1.00 88.44 96 ASP A N 1
ATOM 768 C CA . ASP A 1 96 ? 7.642 -7.513 -1.693 1.00 88.44 96 ASP A CA 1
ATOM 769 C C . ASP A 1 96 ? 7.733 -6.051 -1.236 1.00 88.44 96 ASP A C 1
ATOM 771 O O . ASP A 1 96 ? 7.928 -5.790 -0.052 1.00 88.44 96 ASP A O 1
ATOM 775 N N . LEU A 1 97 ? 7.522 -5.097 -2.153 1.00 91.75 97 LEU A N 1
ATOM 776 C CA . LEU A 1 97 ? 7.517 -3.665 -1.830 1.00 91.75 97 LEU A CA 1
ATOM 777 C C . LEU A 1 97 ? 6.401 -3.321 -0.835 1.00 91.75 97 LEU A C 1
ATOM 779 O O . LEU A 1 97 ? 6.603 -2.525 0.075 1.00 91.75 97 LEU A O 1
ATOM 783 N N . LEU A 1 98 ? 5.234 -3.953 -0.957 1.00 88.94 98 LEU A N 1
ATOM 784 C CA . LEU A 1 98 ? 4.121 -3.731 -0.030 1.00 88.94 98 LEU A CA 1
ATOM 785 C C . LEU A 1 98 ? 4.311 -4.402 1.342 1.00 88.94 98 LEU A C 1
ATOM 787 O O . LEU A 1 98 ? 3.532 -4.172 2.265 1.00 88.94 98 LEU A O 1
ATOM 791 N N . ARG A 1 99 ? 5.358 -5.209 1.525 1.00 87.25 99 ARG A N 1
ATOM 792 C CA . ARG A 1 99 ? 5.767 -5.680 2.858 1.00 87.25 99 ARG A CA 1
ATOM 793 C C . ARG A 1 99 ? 6.765 -4.747 3.529 1.00 87.25 99 ARG A C 1
ATOM 795 O O . ARG A 1 99 ? 7.007 -4.894 4.723 1.00 87.25 99 ARG A O 1
ATOM 802 N N . CYS A 1 100 ? 7.324 -3.787 2.795 1.00 89.81 100 CYS A N 1
ATOM 803 C CA . CYS A 1 100 ? 8.272 -2.849 3.365 1.00 89.81 100 CYS A CA 1
ATOM 804 C C . CYS A 1 100 ? 7.593 -1.911 4.375 1.00 89.81 100 CYS A C 1
ATOM 806 O O . CYS A 1 100 ? 6.460 -1.460 4.176 1.00 89.81 100 CYS A O 1
ATOM 808 N N . PHE A 1 101 ? 8.328 -1.576 5.435 1.00 91.94 101 PHE A N 1
ATOM 809 C CA . PHE A 1 101 ? 7.964 -0.608 6.469 1.00 91.94 101 PHE A CA 1
ATOM 810 C C . PHE A 1 101 ? 7.381 0.680 5.872 1.00 91.94 101 PHE A C 1
ATOM 812 O O . PHE A 1 101 ? 6.375 1.188 6.357 1.00 91.94 101 PHE A O 1
ATOM 819 N N . GLU A 1 102 ? 7.983 1.187 4.798 1.00 92.88 102 GLU A N 1
ATOM 820 C CA . GLU A 1 102 ? 7.596 2.424 4.131 1.00 92.88 102 GLU A CA 1
ATOM 821 C C . GLU A 1 102 ? 6.164 2.359 3.582 1.00 92.88 102 GLU A C 1
ATOM 823 O O . GLU A 1 102 ? 5.391 3.300 3.766 1.00 92.88 102 GLU A O 1
ATOM 828 N N . TRP A 1 103 ? 5.777 1.232 2.970 1.00 93.25 103 TRP A N 1
ATOM 829 C CA . TRP A 1 103 ? 4.391 1.026 2.553 1.00 93.25 103 TRP A CA 1
ATOM 830 C C . TRP A 1 103 ? 3.469 0.821 3.748 1.00 93.25 103 TRP A C 1
ATOM 832 O O . TRP A 1 103 ? 2.401 1.422 3.792 1.00 93.25 103 TRP A O 1
ATOM 842 N N . LYS A 1 104 ? 3.859 -0.004 4.726 1.00 91.19 104 LYS A N 1
ATOM 843 C CA . LYS A 1 104 ? 3.026 -0.279 5.908 1.00 91.19 104 LYS A CA 1
ATOM 844 C C . LYS A 1 104 ? 2.706 1.000 6.683 1.00 91.19 104 LYS A C 1
ATOM 846 O O . LYS A 1 104 ? 1.564 1.188 7.100 1.00 91.19 104 LYS A O 1
ATOM 851 N N . PHE A 1 105 ? 3.678 1.900 6.807 1.00 92.81 105 PHE A N 1
ATOM 852 C CA . PHE A 1 105 ? 3.482 3.212 7.406 1.00 92.81 105 PHE A CA 1
ATOM 853 C C . PHE A 1 105 ? 2.535 4.082 6.572 1.00 92.81 105 PHE A C 1
ATOM 855 O O . PHE A 1 105 ? 1.501 4.495 7.095 1.00 92.81 105 PHE A O 1
ATOM 862 N N . LEU A 1 106 ? 2.807 4.282 5.275 1.00 93.69 106 LEU A N 1
ATOM 863 C CA . LEU A 1 106 ? 1.923 5.071 4.409 1.00 93.69 106 LEU A CA 1
ATOM 864 C C . LEU A 1 106 ? 0.492 4.514 4.388 1.00 93.69 106 LEU A C 1
ATOM 866 O O . LEU A 1 106 ? -0.480 5.265 4.425 1.00 93.69 106 LEU A O 1
ATOM 870 N N . ARG A 1 107 ? 0.343 3.187 4.368 1.00 93.44 107 ARG A N 1
ATOM 871 C CA . ARG A 1 107 ? -0.954 2.513 4.428 1.00 93.44 107 ARG A CA 1
ATOM 872 C C . ARG A 1 107 ? -1.725 2.932 5.680 1.00 93.44 107 ARG A C 1
ATOM 874 O O . ARG A 1 107 ? -2.892 3.302 5.573 1.00 93.44 107 ARG A O 1
ATOM 881 N N . LEU A 1 108 ? -1.081 2.916 6.848 1.00 92.06 108 LEU A N 1
ATOM 882 C CA . LEU A 1 108 ? -1.689 3.383 8.098 1.00 92.06 108 LEU A CA 1
ATOM 883 C C . LEU A 1 108 ? -2.016 4.878 8.053 1.00 92.06 108 LEU A C 1
ATOM 885 O O . LEU A 1 108 ? -3.086 5.263 8.519 1.00 92.06 108 LEU A O 1
ATOM 889 N N . GLU A 1 109 ? -1.159 5.712 7.460 1.00 93.31 109 GLU A N 1
ATOM 890 C CA . GLU A 1 109 ? -1.435 7.145 7.297 1.00 93.31 109 GLU A CA 1
ATOM 891 C C . GLU A 1 109 ? -2.691 7.397 6.457 1.00 93.31 109 GLU A C 1
ATOM 893 O O . GLU A 1 109 ? -3.534 8.211 6.842 1.00 93.31 109 GLU A O 1
ATOM 898 N N . ILE A 1 110 ? -2.861 6.686 5.338 1.00 95.56 110 ILE A N 1
ATOM 899 C CA . ILE A 1 110 ? -4.030 6.845 4.463 1.00 95.56 110 ILE A CA 1
ATOM 900 C C . ILE A 1 110 ? -5.301 6.289 5.110 1.00 95.56 110 ILE A C 1
ATOM 902 O O . ILE A 1 110 ? -6.330 6.968 5.110 1.00 95.56 110 ILE A O 1
ATOM 906 N N . LEU A 1 111 ? -5.236 5.114 5.744 1.00 92.94 111 LEU A N 1
ATOM 907 C CA . LEU A 1 111 ? -6.370 4.584 6.507 1.00 92.94 111 LEU A CA 1
ATOM 908 C C . LEU A 1 111 ? -6.770 5.544 7.631 1.00 92.94 111 LEU A C 1
ATOM 910 O O . LEU A 1 111 ? -7.948 5.851 7.805 1.00 92.94 111 LEU A O 1
ATOM 914 N N . TRP A 1 112 ? -5.799 6.094 8.357 1.00 93.31 112 TRP A N 1
ATOM 915 C CA . TRP A 1 112 ? -6.051 7.082 9.399 1.00 93.31 112 TRP A CA 1
ATOM 916 C C . TRP A 1 112 ? -6.634 8.392 8.851 1.00 93.31 112 TRP A C 1
ATOM 918 O O . TRP A 1 112 ? -7.551 8.976 9.446 1.00 93.31 112 TRP A O 1
ATOM 928 N N . ARG A 1 113 ? -6.130 8.876 7.710 1.00 95.25 113 ARG A N 1
ATOM 929 C CA . ARG A 1 113 ? -6.657 10.052 7.001 1.00 95.25 113 ARG A CA 1
ATOM 930 C C . ARG A 1 113 ? -8.141 9.866 6.696 1.00 95.25 113 ARG A C 1
ATOM 932 O O . ARG A 1 113 ? -8.933 10.736 7.057 1.00 95.25 113 ARG A O 1
ATOM 939 N N . ASP A 1 114 ? -8.501 8.714 6.138 1.00 95.81 114 ASP A N 1
ATOM 940 C CA . ASP A 1 114 ? -9.862 8.404 5.686 1.00 95.81 114 ASP A CA 1
ATOM 941 C C . ASP A 1 114 ? -10.774 7.913 6.821 1.00 95.81 114 ASP A C 1
ATOM 943 O O . ASP A 1 114 ? -11.966 7.665 6.619 1.00 95.81 114 ASP A O 1
ATOM 947 N N . GLY A 1 115 ? -10.229 7.767 8.034 1.00 93.56 115 GLY A N 1
ATOM 948 C CA . GLY A 1 115 ? -10.930 7.182 9.172 1.00 93.56 115 GLY A CA 1
ATOM 949 C C . GLY A 1 115 ? -11.360 5.744 8.893 1.00 93.56 115 GLY A C 1
ATOM 950 O O . GLY A 1 115 ? -12.465 5.362 9.264 1.00 93.56 115 GLY A O 1
ATOM 951 N N . TYR A 1 116 ? -10.537 4.974 8.180 1.00 92.69 116 TYR A N 1
ATOM 952 C CA . TYR A 1 116 ? -10.798 3.593 7.774 1.00 92.69 116 TYR A CA 1
ATOM 953 C C . TYR A 1 116 ? -12.094 3.432 6.972 1.00 92.69 116 TYR A C 1
ATOM 955 O O . TYR A 1 116 ? -12.689 2.357 6.944 1.00 92.69 116 TYR A O 1
ATOM 963 N N . LYS A 1 117 ? -12.586 4.504 6.345 1.00 94.38 117 LYS A N 1
ATOM 964 C CA . LYS A 1 117 ? -13.852 4.522 5.618 1.00 94.38 117 LYS A CA 1
ATOM 965 C C . LYS A 1 117 ? -13.597 4.333 4.131 1.00 94.38 117 LYS A C 1
ATOM 967 O O . LYS A 1 117 ? -12.838 5.081 3.532 1.00 94.38 117 LYS A O 1
ATOM 972 N N . CYS A 1 118 ? -14.290 3.380 3.521 1.00 95.75 118 CYS A N 1
ATOM 973 C CA . CYS A 1 118 ? -14.272 3.200 2.081 1.00 95.75 118 CYS A CA 1
ATOM 974 C C . CYS A 1 118 ? -14.797 4.463 1.378 1.00 95.75 118 CYS A C 1
ATOM 976 O O . CYS A 1 118 ? -15.953 4.839 1.580 1.00 95.75 118 CYS A O 1
ATOM 978 N N . GLU A 1 119 ? -13.984 5.075 0.514 1.00 97.50 119 GLU A N 1
ATOM 979 C CA . GLU A 1 119 ? -14.347 6.283 -0.242 1.00 97.50 119 GLU A CA 1
ATOM 980 C C . GLU A 1 119 ? -15.502 6.040 -1.229 1.00 97.50 119 GLU A C 1
ATOM 982 O O . GLU A 1 119 ? -16.246 6.962 -1.547 1.00 97.50 119 GLU A O 1
ATOM 987 N N . MET A 1 120 ? -15.708 4.794 -1.670 1.00 96.81 120 MET A N 1
ATOM 988 C CA . MET A 1 120 ? -16.773 4.449 -2.619 1.00 96.81 120 MET A CA 1
ATOM 989 C C . MET A 1 120 ? -18.127 4.137 -1.975 1.00 96.81 120 MET A C 1
ATOM 991 O O . MET A 1 120 ? -19.156 4.524 -2.520 1.00 96.81 120 MET A O 1
ATOM 995 N N . CYS A 1 121 ? -18.163 3.377 -0.875 1.00 97.12 121 CYS A N 1
ATOM 996 C CA . CYS A 1 121 ? -19.426 2.902 -0.286 1.00 97.12 121 CYS A CA 1
ATOM 997 C C . CYS A 1 121 ? -19.678 3.388 1.144 1.00 97.12 121 CYS A C 1
ATOM 999 O O . CYS A 1 121 ? -20.751 3.142 1.685 1.00 97.12 121 CYS A O 1
ATOM 1001 N N . GLY A 1 122 ? -18.703 4.044 1.775 1.00 95.38 122 GLY A N 1
ATOM 1002 C CA . GLY A 1 122 ? -18.829 4.566 3.133 1.00 95.38 122 GLY A CA 1
ATOM 1003 C C . GLY A 1 122 ? -18.699 3.531 4.254 1.00 95.38 122 GLY A C 1
ATOM 1004 O O . GLY A 1 122 ? -18.728 3.926 5.418 1.00 95.38 122 GLY A O 1
ATOM 1005 N N . ILE A 1 123 ? -18.527 2.237 3.947 1.00 91.94 123 ILE A N 1
ATOM 1006 C CA . ILE A 1 123 ? -18.282 1.202 4.968 1.00 91.94 123 ILE A CA 1
ATOM 1007 C C . ILE A 1 123 ? -16.972 1.507 5.688 1.00 91.94 123 ILE A C 1
ATOM 1009 O O . ILE A 1 123 ? -15.947 1.726 5.042 1.00 91.94 123 ILE A O 1
ATOM 1013 N N . ARG A 1 124 ? -17.003 1.483 7.020 1.00 89.81 124 ARG A N 1
ATOM 1014 C CA . ARG A 1 124 ? -15.820 1.644 7.860 1.00 89.81 124 ARG A CA 1
ATOM 1015 C C . ARG A 1 124 ? -15.401 0.297 8.436 1.00 89.81 124 ARG A C 1
ATOM 1017 O O . ARG A 1 124 ? -16.229 -0.352 9.062 1.00 89.81 124 ARG A O 1
ATOM 1024 N N . ASP A 1 125 ? -14.150 -0.093 8.226 1.00 84.88 125 ASP A N 1
ATOM 1025 C CA . ASP A 1 125 ? -13.626 -1.401 8.633 1.00 84.88 125 ASP A CA 1
ATOM 1026 C C . ASP A 1 125 ? -12.098 -1.336 8.781 1.00 84.88 125 ASP A C 1
ATOM 1028 O O . ASP A 1 125 ? -11.442 -0.654 7.991 1.00 84.88 125 ASP A O 1
ATOM 1032 N N . LEU A 1 126 ? -11.535 -2.008 9.792 1.00 83.75 126 LEU A N 1
ATOM 1033 C CA . LEU A 1 126 ? -10.082 -2.077 10.014 1.00 83.75 126 LEU A CA 1
ATOM 1034 C C . LEU A 1 126 ? -9.375 -2.807 8.860 1.00 83.75 126 LEU A C 1
ATOM 1036 O O . LEU A 1 126 ? -8.222 -2.509 8.553 1.00 83.75 126 LEU A O 1
ATOM 1040 N N . HIS A 1 127 ? -10.099 -3.697 8.179 1.00 82.31 127 HIS A N 1
ATOM 1041 C CA . HIS A 1 127 ? -9.644 -4.463 7.024 1.00 82.31 127 HIS A CA 1
ATOM 1042 C C . HIS A 1 127 ? -9.881 -3.730 5.701 1.00 82.31 127 HIS A C 1
ATOM 1044 O O . HIS A 1 127 ? -9.736 -4.324 4.640 1.00 82.31 127 HIS A O 1
ATOM 1050 N N . ASN A 1 128 ? -10.274 -2.452 5.705 1.00 87.38 128 ASN A N 1
ATOM 1051 C CA . ASN A 1 128 ? -10.246 -1.678 4.467 1.00 87.38 128 ASN A CA 1
ATOM 1052 C C . ASN A 1 128 ? -8.795 -1.500 3.977 1.00 87.38 128 ASN A C 1
ATOM 1054 O O . ASN A 1 128 ? -7.835 -1.537 4.747 1.00 87.38 128 ASN A O 1
ATOM 1058 N N . HIS A 1 129 ? -8.640 -1.297 2.671 1.00 87.06 129 HIS A N 1
ATOM 1059 C CA . HIS A 1 129 ? -7.350 -1.290 1.986 1.00 87.06 129 HIS A CA 1
ATOM 1060 C C . HIS A 1 129 ? -7.037 0.051 1.357 1.00 87.06 129 HIS A C 1
ATOM 1062 O O . HIS A 1 129 ? -7.949 0.810 1.041 1.00 87.06 129 HIS A O 1
ATOM 1068 N N . VAL A 1 130 ? -5.757 0.302 1.094 1.00 91.88 130 VAL A N 1
ATOM 1069 C CA . VAL A 1 130 ? -5.322 1.479 0.345 1.00 91.88 130 VAL A CA 1
ATOM 1070 C C . VAL A 1 130 ? -5.122 1.097 -1.113 1.00 91.88 130 VAL A C 1
ATOM 1072 O O . VAL A 1 130 ? -4.401 0.159 -1.432 1.00 91.88 130 VAL A O 1
ATOM 1075 N N . HIS A 1 131 ? -5.772 1.837 -2.001 1.00 92.25 131 HIS A N 1
ATOM 1076 C CA . HIS A 1 131 ? -5.718 1.635 -3.440 1.00 92.25 131 HIS A CA 1
ATOM 1077 C C . HIS A 1 131 ? -4.998 2.793 -4.132 1.00 92.25 131 HIS A C 1
ATOM 1079 O O . HIS A 1 131 ? -5.355 3.960 -3.937 1.00 92.25 131 HIS A O 1
ATOM 1085 N N . HIS A 1 132 ? -4.032 2.466 -4.992 1.00 93.31 132 HIS A N 1
ATOM 1086 C CA . HIS A 1 132 ? -3.371 3.413 -5.891 1.00 93.31 132 HIS A CA 1
ATOM 1087 C C . HIS A 1 132 ? -4.269 3.781 -7.072 1.00 93.31 132 HIS A C 1
ATOM 1089 O O . HIS A 1 132 ? -4.590 2.939 -7.902 1.00 93.31 132 HIS A O 1
ATOM 1095 N N . LYS A 1 133 ? -4.605 5.070 -7.202 1.00 94.56 133 LYS A N 1
ATOM 1096 C CA . LYS A 1 133 ? -5.334 5.627 -8.359 1.00 94.56 133 LYS A CA 1
ATOM 1097 C C . LYS A 1 133 ? -4.455 5.744 -9.609 1.00 94.56 133 LYS A C 1
ATOM 1099 O O . LYS A 1 133 ? -4.973 5.892 -10.710 1.00 94.56 133 LYS A O 1
ATOM 1104 N N . GLN A 1 134 ? -3.135 5.729 -9.441 1.00 93.50 134 GLN A N 1
ATOM 1105 C CA . GLN A 1 134 ? -2.148 5.715 -10.519 1.00 93.50 134 GLN A CA 1
ATOM 1106 C C . GLN A 1 134 ? -0.808 5.192 -9.993 1.00 93.50 134 GLN A C 1
ATOM 1108 O O . GLN A 1 134 ? -0.540 5.260 -8.790 1.00 93.50 134 GLN A O 1
ATOM 1113 N N . TYR A 1 135 ? 0.070 4.806 -10.912 1.00 92.94 135 TYR A N 1
ATOM 1114 C CA . TYR A 1 135 ? 1.483 4.565 -10.635 1.00 92.94 135 TYR A CA 1
ATOM 1115 C C . TYR A 1 135 ? 2.361 5.515 -11.443 1.00 92.94 135 TYR A C 1
ATOM 1117 O O . TYR A 1 135 ? 1.988 5.958 -12.533 1.00 92.94 135 TYR A O 1
ATOM 1125 N N . ILE A 1 136 ? 3.543 5.810 -10.914 1.00 94.50 136 ILE A N 1
ATOM 1126 C CA . ILE A 1 136 ? 4.600 6.507 -11.640 1.00 94.50 136 ILE A CA 1
ATOM 1127 C C . ILE A 1 136 ? 5.738 5.503 -11.827 1.00 94.50 136 ILE A C 1
ATOM 1129 O O . ILE A 1 136 ? 6.144 4.824 -10.888 1.00 94.50 136 ILE A O 1
ATOM 1133 N N . LYS A 1 137 ? 6.194 5.342 -13.066 1.00 94.19 137 LYS A N 1
ATOM 1134 C CA . LYS A 1 137 ? 7.334 4.504 -13.410 1.00 94.19 137 LYS A CA 1
ATOM 1135 C C . LYS A 1 137 ? 8.587 5.091 -12.778 1.00 94.19 137 LYS A C 1
ATOM 1137 O O . LYS A 1 137 ? 8.790 6.299 -12.838 1.00 94.19 137 LYS A O 1
ATOM 1142 N N . ASP A 1 138 ? 9.420 4.209 -12.241 1.00 94.00 138 ASP A N 1
ATOM 1143 C CA . ASP A 1 138 ? 10.652 4.544 -11.537 1.00 94.00 138 ASP A CA 1
ATOM 1144 C C . ASP A 1 138 ? 10.400 5.362 -10.255 1.00 94.00 138 ASP A C 1
ATOM 1146 O O . ASP A 1 138 ? 11.257 6.107 -9.794 1.00 94.00 138 ASP A O 1
ATOM 1150 N N . GLU A 1 139 ? 9.233 5.154 -9.644 1.00 94.88 139 GLU A N 1
ATOM 1151 C CA . GLU A 1 139 ? 8.853 5.643 -8.318 1.00 94.88 139 GLU A CA 1
ATOM 1152 C C . GLU A 1 139 ? 8.366 4.474 -7.458 1.00 94.88 139 GLU A C 1
ATOM 1154 O O . GLU A 1 139 ? 7.813 3.497 -7.967 1.00 94.88 139 GLU A O 1
ATOM 1159 N N . LEU A 1 140 ? 8.576 4.549 -6.144 1.00 95.69 140 LEU A N 1
ATOM 1160 C CA . LEU A 1 140 ? 8.168 3.492 -5.216 1.00 95.69 140 LEU A CA 1
ATOM 1161 C C . LEU A 1 140 ? 6.673 3.615 -4.872 1.00 95.69 140 LEU A C 1
ATOM 1163 O O . LEU A 1 140 ? 6.113 4.710 -4.912 1.00 95.69 140 LEU A O 1
ATOM 1167 N N . PRO A 1 141 ? 5.997 2.526 -4.459 1.00 93.44 141 PRO A N 1
ATOM 1168 C CA . PRO A 1 141 ? 4.568 2.577 -4.131 1.00 93.44 141 PRO A CA 1
ATOM 1169 C C . PRO A 1 141 ? 4.219 3.627 -3.068 1.00 93.44 141 PRO A C 1
ATOM 1171 O O . PRO A 1 141 ? 3.112 4.162 -3.074 1.00 93.44 141 PRO A O 1
ATOM 1174 N N . TRP A 1 142 ? 5.164 3.943 -2.179 1.00 94.81 142 TRP A N 1
ATOM 1175 C CA . TRP A 1 142 ? 4.995 4.919 -1.107 1.00 94.81 142 TRP A CA 1
ATOM 1176 C C . TRP A 1 142 ? 5.496 6.336 -1.410 1.00 94.81 142 TRP A C 1
ATOM 1178 O O . TRP A 1 142 ? 5.433 7.195 -0.537 1.00 94.81 142 TRP A O 1
ATOM 1188 N N . THR A 1 143 ? 5.993 6.613 -2.619 1.00 94.00 143 THR A N 1
ATOM 1189 C CA . THR A 1 143 ? 6.344 7.989 -3.030 1.00 94.00 143 THR A CA 1
ATOM 1190 C C . THR A 1 143 ? 5.195 8.692 -3.752 1.00 94.00 143 THR A C 1
ATOM 1192 O O . THR A 1 143 ? 5.259 9.890 -4.026 1.00 94.00 143 THR A O 1
ATOM 1195 N N . ILE A 1 144 ? 4.103 7.971 -4.021 1.00 93.31 144 ILE A N 1
ATOM 1196 C CA . ILE A 1 144 ? 2.899 8.515 -4.641 1.00 93.31 144 ILE A CA 1
ATOM 1197 C C . ILE A 1 144 ? 2.182 9.471 -3.674 1.00 93.31 144 ILE A C 1
ATOM 1199 O O . ILE A 1 144 ? 1.911 9.128 -2.525 1.00 93.31 144 ILE A O 1
ATOM 1203 N N . SER A 1 145 ? 1.835 10.668 -4.163 1.00 95.06 145 SER A N 1
ATOM 1204 C CA . SER A 1 145 ? 1.085 11.677 -3.396 1.00 95.06 145 SER A CA 1
ATOM 1205 C C . SER A 1 145 ? -0.231 11.112 -2.847 1.00 95.06 145 SER A C 1
ATOM 1207 O O . SER A 1 145 ? -0.951 10.387 -3.541 1.00 95.06 145 SER A O 1
ATOM 1209 N N . HIS A 1 146 ? -0.570 11.499 -1.612 1.00 96.19 146 HIS A N 1
ATOM 1210 C CA . HIS A 1 146 ? -1.740 11.006 -0.881 1.00 96.19 146 HIS A CA 1
ATOM 1211 C C . HIS A 1 146 ? -3.050 11.183 -1.666 1.00 96.19 146 HIS A C 1
ATOM 1213 O O . HIS A 1 146 ? -3.940 10.347 -1.556 1.00 96.19 146 HIS A O 1
ATOM 1219 N N . GLU A 1 147 ? -3.190 12.229 -2.485 1.00 96.56 147 GLU A N 1
ATOM 1220 C CA . GLU A 1 147 ? -4.396 12.469 -3.302 1.00 96.56 147 GLU A CA 1
ATOM 1221 C C . GLU A 1 147 ? -4.698 11.329 -4.298 1.00 96.56 147 GLU A C 1
ATOM 1223 O O . GLU A 1 147 ? -5.854 11.087 -4.665 1.00 96.56 147 GLU A O 1
ATOM 1228 N N . TYR A 1 148 ? -3.660 10.582 -4.689 1.00 96.62 148 TYR A N 1
ATOM 1229 C CA . TYR A 1 148 ? -3.744 9.427 -5.579 1.00 96.62 148 TYR A CA 1
ATOM 1230 C C . TYR A 1 148 ? -3.834 8.096 -4.828 1.00 96.62 148 TYR A C 1
ATOM 1232 O O . TYR A 1 148 ? -3.679 7.037 -5.434 1.00 96.62 148 TYR A O 1
ATOM 1240 N N . LEU A 1 149 ? -4.116 8.143 -3.528 1.00 96.81 149 LEU A N 1
ATOM 1241 C CA . LEU A 1 149 ? -4.386 6.993 -2.676 1.00 96.81 149 LEU A CA 1
ATOM 1242 C C . LEU A 1 149 ? -5.788 7.140 -2.082 1.00 96.81 149 LEU A C 1
ATOM 1244 O O . LEU A 1 149 ? -6.193 8.238 -1.692 1.00 96.81 149 LEU A O 1
ATOM 1248 N N . GLN A 1 150 ? -6.538 6.044 -2.026 1.00 96.75 150 GLN A N 1
ATOM 1249 C CA . GLN A 1 150 ? -7.877 6.013 -1.428 1.00 96.75 150 GLN A CA 1
ATOM 1250 C C . GLN A 1 150 ? -8.100 4.757 -0.604 1.00 96.75 150 GLN A C 1
ATOM 1252 O O . GLN A 1 150 ? -7.681 3.671 -1.006 1.00 96.75 150 GLN A O 1
ATOM 1257 N N . THR A 1 151 ? -8.821 4.894 0.505 1.00 96.31 151 THR A N 1
ATOM 1258 C CA . THR A 1 151 ? -9.279 3.749 1.291 1.00 96.31 151 THR A CA 1
ATOM 1259 C C . THR A 1 151 ? -10.497 3.090 0.643 1.00 96.31 151 THR A C 1
ATOM 1261 O O . THR A 1 151 ? -11.499 3.751 0.373 1.00 96.31 151 THR A O 1
ATOM 1264 N N . LEU A 1 152 ? -10.467 1.774 0.424 1.00 92.94 152 LEU A N 1
ATOM 1265 C CA . LEU A 1 152 ? -11.555 0.995 -0.169 1.00 92.94 152 LEU A CA 1
ATOM 1266 C C . LEU A 1 152 ? -11.810 -0.306 0.589 1.00 92.94 152 LEU A C 1
ATOM 1268 O O . LEU A 1 152 ? -10.884 -1.014 0.969 1.00 92.94 152 LEU A O 1
ATOM 1272 N N . CYS A 1 153 ? -13.083 -0.679 0.730 1.00 90.44 153 CYS A N 1
ATOM 1273 C CA . CYS A 1 153 ? -13.422 -2.040 1.129 1.00 90.44 153 CYS A CA 1
ATOM 1274 C C . CYS A 1 153 ? -13.105 -3.016 -0.004 1.00 90.44 153 CYS A C 1
ATOM 1276 O O . CYS A 1 153 ? -13.130 -2.648 -1.183 1.00 90.44 153 CYS A O 1
ATOM 1278 N N . ARG A 1 154 ? -12.893 -4.288 0.337 1.00 84.75 154 ARG A N 1
ATOM 1279 C CA . ARG A 1 154 ? -12.553 -5.337 -0.632 1.00 84.75 154 ARG A CA 1
ATOM 1280 C C . ARG A 1 154 ? -13.503 -5.391 -1.837 1.00 84.75 154 ARG A C 1
ATOM 1282 O O . ARG A 1 154 ? -13.043 -5.488 -2.970 1.00 84.75 154 ARG A O 1
ATOM 1289 N N . LYS A 1 155 ? -14.822 -5.294 -1.620 1.00 88.00 155 LYS A N 1
ATOM 1290 C CA . LYS A 1 155 ? -15.822 -5.321 -2.707 1.00 88.00 155 LYS A CA 1
ATOM 1291 C C . LYS A 1 155 ? -15.615 -4.171 -3.696 1.00 88.00 155 LYS A C 1
ATOM 1293 O O . LYS A 1 155 ? -15.641 -4.388 -4.903 1.00 88.00 155 LYS A O 1
ATOM 1298 N N . CYS A 1 156 ? -15.415 -2.960 -3.183 1.00 92.62 156 CYS A N 1
ATOM 1299 C CA . CYS A 1 156 ? -15.166 -1.775 -3.999 1.00 92.62 156 CYS A CA 1
ATOM 1300 C C . CYS A 1 156 ? -13.798 -1.835 -4.685 1.00 92.62 156 CYS A C 1
ATOM 1302 O O . CYS A 1 156 ? -13.699 -1.489 -5.856 1.00 92.62 156 CYS A O 1
ATOM 1304 N N . HIS A 1 157 ? -12.776 -2.345 -3.998 1.00 88.75 157 HIS A N 1
ATOM 1305 C CA . HIS A 1 157 ? -11.438 -2.495 -4.558 1.00 88.75 157 HIS A CA 1
ATOM 1306 C C . HIS A 1 157 ? -11.417 -3.442 -5.767 1.00 88.75 157 HIS A C 1
ATOM 1308 O O . HIS A 1 157 ? -10.946 -3.073 -6.840 1.00 88.75 157 HIS A O 1
ATOM 1314 N N . VAL A 1 158 ? -12.014 -4.633 -5.625 1.00 83.19 158 VAL A N 1
ATOM 1315 C CA . VAL A 1 158 ? -12.167 -5.595 -6.730 1.00 83.19 158 VAL A CA 1
ATOM 1316 C C . VAL A 1 158 ? -12.965 -4.982 -7.880 1.00 83.19 158 VAL A C 1
ATOM 1318 O O . VAL A 1 158 ? -12.590 -5.158 -9.036 1.00 83.19 158 VAL A O 1
ATOM 1321 N N . LYS A 1 159 ? -14.033 -4.233 -7.569 1.00 88.19 159 LYS A N 1
ATOM 1322 C CA . LYS A 1 159 ? -14.861 -3.560 -8.575 1.00 88.19 159 LYS A CA 1
ATOM 1323 C C . LYS A 1 159 ? -14.034 -2.603 -9.439 1.00 88.19 159 LYS A C 1
ATOM 1325 O O . LYS A 1 159 ? -14.116 -2.702 -10.660 1.00 88.19 159 LYS A O 1
ATOM 1330 N N . ILE A 1 160 ? -13.205 -1.745 -8.835 1.00 89.44 160 ILE A N 1
ATOM 1331 C CA . ILE A 1 160 ? -12.330 -0.838 -9.597 1.00 89.44 160 ILE A CA 1
ATOM 1332 C C . ILE A 1 160 ? -11.423 -1.633 -10.534 1.00 89.44 160 ILE A C 1
ATOM 1334 O O . ILE A 1 160 ? -11.430 -1.373 -11.730 1.00 89.44 160 ILE A O 1
ATOM 1338 N N . HIS A 1 161 ? -10.708 -2.640 -10.028 1.00 83.50 161 HIS A N 1
ATOM 1339 C CA . HIS A 1 161 ? -9.804 -3.440 -10.863 1.00 83.50 161 HIS A CA 1
ATOM 1340 C C . HIS A 1 161 ? -10.518 -4.222 -11.977 1.00 83.50 161 HIS A C 1
ATOM 1342 O O . HIS A 1 161 ? -9.904 -4.527 -12.995 1.00 83.50 161 HIS A O 1
ATOM 1348 N N . SER A 1 162 ? -11.806 -4.538 -11.808 1.00 82.75 162 SER A N 1
ATOM 1349 C CA . SER A 1 162 ? -12.608 -5.190 -12.850 1.00 82.75 162 SER A CA 1
ATOM 1350 C C . SER A 1 162 ? -13.167 -4.232 -13.906 1.00 82.75 162 SER A C 1
ATOM 1352 O O . SER A 1 162 ? -13.452 -4.664 -15.018 1.00 82.75 162 SER A O 1
ATOM 1354 N N . GLU A 1 163 ? -13.344 -2.954 -13.569 1.00 87.56 163 GLU A N 1
ATOM 1355 C CA . GLU A 1 163 ? -14.010 -1.965 -14.428 1.00 87.56 163 GLU A CA 1
ATOM 1356 C C . GLU A 1 163 ? -13.033 -0.954 -15.044 1.00 87.56 163 GLU A C 1
ATOM 1358 O O . GLU A 1 163 ? -13.374 -0.285 -16.019 1.00 87.56 163 GLU A O 1
ATOM 1363 N N . GLN A 1 164 ? -11.839 -0.803 -14.467 1.00 85.50 164 GLN A N 1
ATOM 1364 C CA . GLN A 1 164 ? -10.906 0.271 -14.785 1.00 85.50 164 GLN A CA 1
ATOM 1365 C C . GLN A 1 164 ? -9.458 -0.231 -14.800 1.00 85.50 164 GLN A C 1
ATOM 1367 O O . GLN A 1 164 ? -9.019 -0.979 -13.927 1.00 85.50 164 GLN A O 1
ATOM 1372 N N . GLU A 1 165 ? -8.689 0.237 -15.783 1.00 83.56 165 GLU A N 1
ATOM 1373 C CA . GLU A 1 165 ? -7.233 0.103 -15.791 1.00 83.56 165 GLU A CA 1
ATOM 1374 C C . GLU A 1 165 ? -6.623 1.213 -14.926 1.00 83.56 165 GLU A C 1
ATOM 1376 O O . GLU A 1 165 ? -6.928 2.393 -15.121 1.00 83.56 165 GLU A O 1
ATOM 1381 N N . ILE A 1 166 ? -5.727 0.853 -14.005 1.00 88.31 166 ILE A N 1
ATOM 1382 C CA . ILE A 1 166 ? -4.982 1.840 -13.219 1.00 88.31 166 ILE A CA 1
ATOM 1383 C C . ILE A 1 166 ? -3.848 2.404 -14.083 1.00 88.31 166 ILE A C 1
ATOM 1385 O O . ILE A 1 166 ? -2.963 1.648 -14.491 1.00 88.31 166 ILE A O 1
ATOM 1389 N N . PRO A 1 167 ? -3.845 3.713 -14.395 1.00 91.75 167 PRO A N 1
ATOM 1390 C CA . PRO A 1 167 ? -2.867 4.285 -15.303 1.00 91.75 167 PRO A CA 1
ATOM 1391 C C . PRO A 1 167 ? -1.462 4.272 -14.697 1.00 91.75 167 PRO A C 1
ATOM 1393 O O . PRO A 1 167 ? -1.257 4.582 -13.521 1.00 91.75 167 PRO A O 1
ATOM 1396 N N . ILE A 1 168 ? -0.481 3.974 -15.547 1.00 92.06 168 ILE A N 1
ATOM 1397 C CA . ILE A 1 168 ? 0.940 4.100 -15.238 1.00 92.06 168 ILE A CA 1
ATOM 1398 C C . ILE A 1 168 ? 1.487 5.272 -16.049 1.00 92.06 168 ILE A C 1
ATOM 1400 O O . ILE A 1 168 ? 1.296 5.337 -17.264 1.00 92.06 168 ILE A O 1
ATOM 1404 N N . TYR A 1 169 ? 2.170 6.198 -15.386 1.00 94.81 169 TYR A N 1
ATOM 1405 C CA . TYR A 1 169 ? 2.790 7.362 -16.013 1.00 94.81 169 TYR A CA 1
ATOM 1406 C C . TYR A 1 169 ? 4.310 7.263 -15.956 1.00 94.81 169 TYR A C 1
ATOM 1408 O O . TYR A 1 169 ? 4.857 6.750 -14.991 1.00 94.81 169 TYR A O 1
ATOM 1416 N N . SER A 1 170 ? 5.007 7.784 -16.959 1.00 94.69 170 SE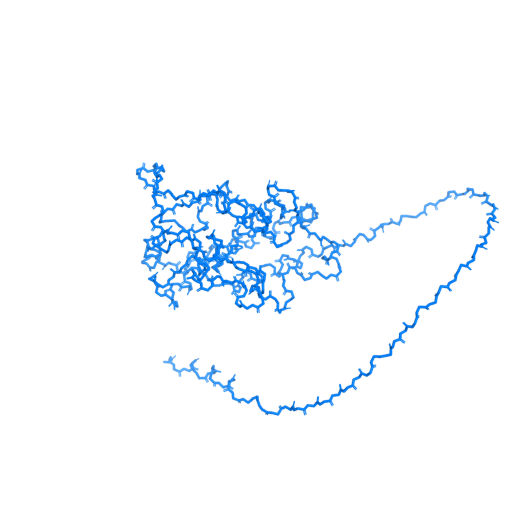R A N 1
ATOM 1417 C CA . SER A 1 170 ? 6.431 8.126 -16.854 1.00 94.69 170 SER A CA 1
ATOM 1418 C C . SER A 1 170 ? 6.568 9.641 -16.781 1.00 94.69 170 SER A C 1
ATOM 1420 O O . SER A 1 170 ? 5.781 10.352 -17.406 1.00 94.69 170 SER A O 1
ATOM 1422 N N . LEU A 1 171 ? 7.550 10.133 -16.028 1.00 93.19 171 LEU A N 1
ATOM 1423 C CA . LEU A 1 171 ? 7.860 11.560 -15.969 1.00 93.19 171 LEU A CA 1
ATOM 1424 C C . LEU A 1 171 ? 8.897 11.898 -17.042 1.00 93.19 171 LEU A C 1
ATOM 1426 O O . LEU A 1 171 ? 10.048 11.478 -16.954 1.00 93.19 171 LEU A O 1
ATOM 1430 N N . ILE A 1 172 ? 8.486 12.649 -18.061 1.00 92.44 172 ILE A N 1
ATOM 1431 C CA . ILE A 1 172 ? 9.356 13.117 -19.145 1.00 92.44 172 ILE A CA 1
ATOM 1432 C C . ILE A 1 172 ? 9.394 14.638 -19.054 1.00 92.44 172 ILE A C 1
ATOM 1434 O O . ILE A 1 172 ? 8.365 15.288 -19.200 1.00 92.44 172 ILE A O 1
ATOM 1438 N N . ASN A 1 173 ? 10.564 15.211 -18.760 1.00 91.50 173 ASN A N 1
ATOM 1439 C CA . ASN A 1 173 ? 10.742 16.658 -18.559 1.00 91.50 173 ASN A CA 1
ATOM 1440 C C . ASN A 1 173 ? 9.786 17.269 -17.510 1.00 91.50 173 ASN A C 1
ATOM 1442 O O . ASN A 1 173 ? 9.383 18.422 -17.625 1.00 91.50 173 ASN A O 1
ATOM 1446 N N . GLY A 1 174 ? 9.416 16.492 -16.487 1.00 87.62 174 GLY A N 1
ATOM 1447 C CA . GLY A 1 174 ? 8.474 16.909 -15.442 1.00 87.62 174 GLY A CA 1
ATOM 1448 C C . GLY A 1 174 ? 6.994 16.696 -15.783 1.00 87.62 174 GLY A C 1
ATOM 1449 O O . GLY A 1 174 ? 6.149 16.866 -14.908 1.00 87.62 174 GLY A O 1
ATOM 1450 N N . GLU A 1 175 ? 6.665 16.265 -17.002 1.00 92.75 175 GLU A N 1
ATOM 1451 C CA . GLU A 1 175 ? 5.290 15.990 -17.421 1.00 92.75 175 GLU A CA 1
ATOM 1452 C C . GLU A 1 175 ? 4.951 14.497 -17.349 1.00 92.75 175 GLU A C 1
ATOM 1454 O O . GLU A 1 175 ? 5.771 13.629 -17.660 1.00 92.75 175 GLU A O 1
ATOM 1459 N N . LYS A 1 176 ? 3.712 14.184 -16.945 1.00 94.00 176 LYS A N 1
ATOM 1460 C CA . LYS A 1 176 ? 3.199 12.810 -16.889 1.00 94.00 176 LYS A CA 1
ATOM 1461 C C . LYS A 1 176 ? 2.764 12.345 -18.275 1.00 94.00 176 LYS A C 1
ATOM 1463 O O . LYS A 1 176 ? 1.749 12.798 -18.796 1.00 94.00 176 LYS A O 1
ATOM 1468 N N . VAL A 1 177 ? 3.461 11.352 -18.814 1.00 94.69 177 VAL A N 1
ATOM 1469 C CA . VAL A 1 177 ? 3.084 10.671 -20.059 1.00 94.69 177 VAL A CA 1
ATOM 1470 C C . VAL A 1 177 ? 2.569 9.275 -19.724 1.00 94.69 177 VAL A C 1
ATOM 1472 O O . VAL A 1 177 ? 3.294 8.486 -19.115 1.00 94.69 177 VAL A O 1
ATOM 1475 N N . LYS A 1 178 ? 1.311 8.962 -20.081 1.00 93.19 178 LYS A N 1
ATOM 1476 C CA . LYS A 1 178 ? 0.742 7.620 -19.853 1.00 93.19 178 LYS A CA 1
ATOM 1477 C C . LYS A 1 178 ? 1.556 6.613 -20.663 1.00 93.19 178 LYS A C 1
ATOM 1479 O O . LYS A 1 178 ? 1.717 6.773 -21.870 1.00 93.19 178 LYS A O 1
ATOM 1484 N N . VAL A 1 179 ? 2.050 5.576 -20.002 1.00 88.31 179 VAL A N 1
ATOM 1485 C CA . VAL A 1 179 ? 2.733 4.457 -20.649 1.00 88.31 179 VAL A CA 1
ATOM 1486 C C . VAL A 1 179 ? 1.830 3.239 -20.639 1.00 88.31 179 VAL A C 1
ATOM 1488 O O . VAL A 1 179 ? 1.077 3.012 -19.692 1.00 88.31 179 VAL A O 1
ATOM 1491 N N . SER A 1 180 ? 1.891 2.446 -21.706 1.00 73.38 180 SER A N 1
ATOM 1492 C CA . SER A 1 180 ? 1.184 1.174 -21.739 1.00 73.38 180 SER A CA 1
ATOM 1493 C C . SER A 1 180 ? 1.763 0.258 -20.668 1.00 73.38 180 SER A C 1
ATOM 1495 O O . SER A 1 180 ? 2.955 -0.075 -20.701 1.00 73.38 180 SER A O 1
ATOM 1497 N N . SER A 1 181 ? 0.909 -0.197 -19.756 1.00 65.31 181 SER A N 1
ATOM 1498 C CA . SER A 1 181 ? 1.160 -1.420 -19.012 1.00 65.31 181 SER A CA 1
ATOM 1499 C C . SER A 1 181 ? 1.264 -2.546 -20.044 1.00 65.31 181 SER A C 1
ATOM 1501 O O . SER A 1 181 ? 0.260 -3.048 -20.530 1.00 65.31 181 SER A O 1
ATOM 1503 N N . SER A 1 182 ? 2.480 -2.942 -20.427 1.00 57.44 182 SER A N 1
ATOM 1504 C CA . SER A 1 182 ? 2.693 -4.114 -21.300 1.00 57.44 182 SER A CA 1
ATOM 1505 C C . SER A 1 182 ? 2.408 -5.441 -20.581 1.00 57.44 182 SER A C 1
ATOM 1507 O O . SER A 1 182 ? 2.869 -6.492 -21.017 1.00 57.44 182 SER A O 1
ATOM 1509 N N . TYR A 1 183 ? 1.724 -5.387 -19.437 1.00 64.69 183 TYR A N 1
ATOM 1510 C CA . TYR A 1 183 ? 1.408 -6.530 -18.610 1.00 64.69 183 TYR A CA 1
ATOM 1511 C C . TYR A 1 183 ? -0.065 -6.884 -18.778 1.00 64.69 183 TYR A C 1
ATOM 1513 O O . TYR A 1 183 ? -0.946 -6.070 -18.490 1.00 64.69 183 TYR A O 1
ATOM 1521 N N . ASP A 1 184 ? -0.314 -8.112 -19.226 1.00 71.62 184 ASP A N 1
ATOM 1522 C CA . ASP A 1 184 ? -1.654 -8.677 -19.251 1.00 71.62 184 ASP A CA 1
ATOM 1523 C C . ASP A 1 184 ? -2.174 -8.776 -17.818 1.00 71.62 184 ASP A C 1
ATOM 1525 O O . ASP A 1 184 ? -1.551 -9.395 -16.950 1.00 71.62 184 ASP A O 1
ATOM 1529 N N . ILE A 1 185 ? -3.349 -8.195 -17.572 1.00 77.06 185 ILE A N 1
ATOM 1530 C CA . ILE A 1 185 ? -4.067 -8.358 -16.309 1.00 77.06 185 ILE A CA 1
ATOM 1531 C C . ILE A 1 185 ? -4.112 -9.853 -15.979 1.00 77.06 185 ILE A C 1
ATOM 1533 O O . ILE A 1 185 ? -4.539 -10.676 -16.793 1.00 77.06 185 ILE A O 1
ATOM 1537 N N . CYS A 1 186 ? -3.654 -10.223 -14.779 1.00 82.12 186 CYS A N 1
ATOM 1538 C CA . CYS A 1 186 ? -3.565 -11.626 -14.395 1.00 82.12 186 CYS A CA 1
ATOM 1539 C C . CYS A 1 186 ? -4.942 -12.292 -14.508 1.00 82.12 186 CYS A C 1
ATOM 1541 O O . CYS A 1 186 ? -5.821 -12.064 -13.677 1.00 82.12 186 CYS A O 1
ATOM 1543 N N . THR A 1 187 ? -5.108 -13.174 -15.498 1.00 86.88 187 THR A N 1
ATOM 1544 C CA . THR A 1 187 ? -6.404 -13.802 -15.818 1.00 86.88 187 THR A CA 1
ATOM 1545 C C . THR A 1 187 ? -6.982 -14.665 -14.696 1.00 86.88 187 THR A C 1
ATOM 1547 O O . THR A 1 187 ? -8.135 -15.073 -14.768 1.00 86.88 187 THR A O 1
ATOM 1550 N N . ARG A 1 188 ? -6.191 -14.967 -13.656 1.00 87.19 188 ARG A N 1
ATOM 1551 C CA . ARG A 1 188 ? -6.642 -15.733 -12.490 1.00 87.19 188 ARG A CA 1
ATOM 1552 C C . ARG A 1 188 ? -7.286 -14.848 -11.422 1.00 87.19 188 ARG A C 1
ATOM 1554 O O . ARG A 1 188 ? -8.298 -15.247 -10.865 1.00 87.19 188 ARG A O 1
ATOM 1561 N N . CYS A 1 189 ? -6.697 -13.691 -11.115 1.00 83.50 189 CYS A N 1
ATOM 1562 C CA . CYS A 1 189 ? -7.184 -12.795 -10.055 1.00 83.50 189 CYS A CA 1
ATOM 1563 C C . CYS A 1 189 ? -7.801 -11.489 -10.576 1.00 83.50 189 CYS A C 1
ATOM 1565 O O . CYS A 1 189 ? -8.202 -10.651 -9.772 1.00 83.50 189 CYS A O 1
ATOM 1567 N N . GLY A 1 190 ? -7.840 -11.279 -11.895 1.00 77.88 190 GLY A N 1
ATOM 1568 C CA . GLY A 1 190 ? -8.307 -10.027 -12.492 1.00 77.88 190 GLY A CA 1
ATOM 1569 C C . GLY A 1 190 ? -7.426 -8.832 -12.122 1.00 77.88 190 GLY A C 1
ATOM 1570 O O . GLY A 1 190 ? -7.932 -7.737 -11.933 1.00 77.88 190 GLY A O 1
ATOM 1571 N N . GLY A 1 191 ? -6.119 -9.052 -11.929 1.00 78.50 191 GLY A N 1
ATOM 1572 C CA . GLY A 1 191 ? -5.164 -7.995 -11.562 1.00 78.50 191 GLY A CA 1
ATOM 1573 C C . GLY A 1 191 ? -5.136 -7.619 -10.078 1.00 78.50 191 GLY A C 1
ATOM 1574 O O . GLY A 1 191 ? -4.250 -6.883 -9.666 1.00 78.50 191 GLY A O 1
ATOM 1575 N N . THR A 1 192 ? -6.023 -8.175 -9.249 1.00 77.81 192 THR A N 1
ATOM 1576 C CA . THR A 1 192 ? -6.091 -7.856 -7.807 1.00 77.81 192 THR A CA 1
ATOM 1577 C C . THR A 1 192 ? -4.936 -8.428 -6.980 1.00 77.81 192 THR A C 1
ATOM 1579 O O . THR A 1 192 ? -4.814 -8.123 -5.800 1.00 77.81 192 THR A O 1
ATOM 1582 N N . GLY A 1 193 ? -4.127 -9.330 -7.546 1.00 80.94 193 GLY A N 1
ATOM 1583 C CA . GLY A 1 193 ? -3.089 -10.051 -6.801 1.00 80.94 193 GLY A CA 1
ATOM 1584 C C . GLY A 1 193 ? -3.619 -11.066 -5.776 1.00 80.94 193 GLY A C 1
ATOM 1585 O O . GLY A 1 193 ? -2.823 -11.805 -5.203 1.00 80.94 193 GLY A O 1
ATOM 1586 N N . TYR A 1 194 ? -4.937 -11.182 -5.589 1.00 82.31 194 TYR A N 1
ATOM 1587 C CA . TYR A 1 194 ? -5.545 -11.928 -4.488 1.00 82.31 194 TYR A CA 1
ATOM 1588 C C . TYR A 1 194 ? -6.711 -12.815 -4.944 1.00 82.31 194 TYR A C 1
ATOM 1590 O O . TYR A 1 194 ? -7.423 -12.521 -5.902 1.00 82.31 194 TYR A O 1
ATOM 1598 N N . LEU A 1 195 ? -6.897 -13.932 -4.251 1.00 82.69 195 LEU A N 1
ATOM 1599 C CA . LEU A 1 195 ? -7.917 -14.943 -4.473 1.00 82.69 195 LEU A CA 1
ATOM 1600 C C . LEU A 1 195 ? -8.571 -15.280 -3.130 1.00 82.69 195 LEU A C 1
ATOM 1602 O O . LEU A 1 195 ? -8.048 -16.097 -2.372 1.00 82.69 195 LEU A O 1
ATOM 1606 N N . PRO A 1 196 ? -9.735 -14.686 -2.842 1.00 78.25 196 PRO A N 1
ATOM 1607 C CA . PRO A 1 196 ? -10.373 -14.803 -1.537 1.00 78.25 196 PRO A CA 1
ATOM 1608 C C . PRO A 1 196 ? -10.720 -16.220 -1.109 1.00 78.25 196 PRO A C 1
ATOM 1610 O O . PRO A 1 196 ? -10.699 -16.543 0.069 1.00 78.25 196 PRO A O 1
ATOM 1613 N N . GLN A 1 197 ? -11.040 -17.080 -2.072 1.00 83.50 197 GLN A N 1
ATOM 1614 C CA . GLN A 1 197 ? -11.340 -18.482 -1.820 1.00 83.50 197 GLN A CA 1
ATOM 1615 C C . GLN A 1 197 ? -10.129 -19.277 -1.312 1.00 83.50 197 GLN A C 1
ATOM 1617 O O . GLN A 1 197 ? -10.299 -20.425 -0.929 1.00 83.50 197 GLN A O 1
ATOM 1622 N N . PHE A 1 198 ? -8.929 -18.693 -1.336 1.00 86.50 198 PHE A N 1
ATOM 1623 C CA . PHE A 1 198 ? -7.705 -19.266 -0.789 1.00 86.50 198 PHE A CA 1
ATOM 1624 C C . PHE A 1 198 ? -7.156 -18.430 0.376 1.00 86.50 198 PHE A C 1
ATOM 1626 O O . PHE A 1 198 ? -5.971 -18.532 0.658 1.00 86.50 198 PHE A O 1
ATOM 1633 N N . SER A 1 199 ? -7.968 -17.602 1.051 1.00 79.00 199 SER A N 1
ATOM 1634 C CA . SER A 1 199 ? -7.503 -16.801 2.201 1.00 79.00 199 SER A CA 1
ATOM 1635 C C . SER A 1 199 ? -6.795 -17.654 3.262 1.00 79.00 199 SER A C 1
ATOM 1637 O O . SER A 1 199 ? -5.765 -17.246 3.773 1.00 79.00 199 SER A O 1
ATOM 1639 N N . TYR A 1 200 ? -7.263 -18.887 3.473 1.00 78.19 200 TYR A N 1
ATOM 1640 C CA . TYR A 1 200 ? -6.676 -19.873 4.388 1.00 78.19 200 TYR A CA 1
ATOM 1641 C C . TYR A 1 200 ? -5.311 -20.444 3.957 1.00 78.19 200 TYR A C 1
ATOM 1643 O O . TYR A 1 200 ? -4.719 -21.258 4.664 1.00 78.19 200 TYR A O 1
ATOM 1651 N N . TYR A 1 201 ? -4.828 -20.122 2.753 1.00 77.75 201 TYR A N 1
ATOM 1652 C CA . TYR A 1 201 ? -3.592 -20.675 2.204 1.00 77.75 201 TYR A CA 1
ATOM 1653 C C . TYR A 1 201 ? -2.773 -19.601 1.489 1.00 77.75 201 TYR A C 1
ATOM 1655 O O . TYR A 1 201 ? -3.176 -19.079 0.448 1.00 77.75 201 TYR A O 1
ATOM 1663 N N . LEU A 1 202 ? -1.592 -19.298 2.040 1.00 76.31 202 LEU A N 1
ATOM 1664 C CA . LEU A 1 202 ? -0.751 -18.170 1.616 1.00 76.31 202 LEU A CA 1
ATOM 1665 C C . LEU A 1 202 ? -1.534 -16.848 1.570 1.00 76.31 202 LEU A C 1
ATOM 1667 O O . LEU A 1 202 ? -1.299 -16.023 0.686 1.00 76.31 202 LEU A O 1
ATOM 1671 N N . ASN A 1 203 ? -2.497 -16.675 2.478 1.00 72.50 203 ASN A N 1
ATOM 1672 C CA . ASN A 1 203 ? -3.281 -15.450 2.653 1.00 72.50 203 ASN A CA 1
ATOM 1673 C C . ASN A 1 203 ? -3.953 -15.011 1.358 1.00 72.50 203 ASN A C 1
ATOM 1675 O O . ASN A 1 203 ? -3.929 -13.843 0.979 1.00 72.50 203 ASN A O 1
ATOM 1679 N N . GLY A 1 204 ? -4.456 -15.989 0.599 1.00 79.50 204 GLY A N 1
ATOM 1680 C CA . GLY A 1 204 ? -5.109 -15.790 -0.686 1.00 79.50 204 GLY A CA 1
ATOM 1681 C C . GLY A 1 204 ? -4.241 -15.134 -1.754 1.00 79.50 204 GLY A C 1
ATOM 1682 O O . GLY A 1 204 ? -4.782 -14.713 -2.775 1.00 79.50 204 GLY A O 1
ATOM 1683 N N . ILE A 1 205 ? -2.917 -15.043 -1.591 1.00 82.81 205 ILE A N 1
ATOM 1684 C CA . ILE A 1 205 ? -2.032 -14.528 -2.641 1.00 82.81 205 ILE A CA 1
ATOM 1685 C C . ILE A 1 205 ? -2.276 -15.325 -3.927 1.00 82.81 205 ILE A C 1
ATOM 1687 O O . ILE A 1 205 ? -2.278 -16.556 -3.957 1.00 82.81 205 ILE A O 1
ATOM 1691 N N . CYS A 1 206 ? -2.495 -14.619 -5.035 1.00 85.81 206 CYS A N 1
ATOM 1692 C CA . CYS A 1 206 ? -2.753 -15.260 -6.313 1.00 85.81 206 CYS A CA 1
ATOM 1693 C C . CYS A 1 206 ? -1.524 -16.053 -6.764 1.00 85.81 206 CYS A C 1
ATOM 1695 O O . CYS A 1 206 ? -0.542 -15.463 -7.198 1.00 85.81 206 CYS A O 1
ATOM 1697 N N . PHE A 1 207 ? -1.598 -17.385 -6.769 1.00 87.88 207 PHE A N 1
ATOM 1698 C CA . PHE A 1 207 ? -0.462 -18.248 -7.138 1.00 87.88 207 PHE A CA 1
ATOM 1699 C C . PHE A 1 207 ? 0.080 -18.008 -8.557 1.00 87.88 207 PHE A C 1
ATOM 1701 O O . PHE A 1 207 ? 1.234 -18.320 -8.828 1.00 87.88 207 PHE A O 1
ATOM 1708 N N . LYS A 1 208 ? -0.739 -17.456 -9.468 1.00 87.19 208 LYS A N 1
ATOM 1709 C CA . LYS A 1 208 ? -0.327 -17.177 -10.854 1.00 87.19 208 LYS A CA 1
ATOM 1710 C C . LYS A 1 208 ? 0.567 -15.940 -10.954 1.00 87.19 208 LYS A C 1
ATOM 1712 O O . LYS A 1 208 ? 1.600 -16.009 -11.604 1.00 87.19 208 LYS A O 1
ATOM 1717 N N . CYS A 1 209 ? 0.161 -14.818 -10.357 1.00 83.06 209 CYS A N 1
ATOM 1718 C CA . CYS A 1 209 ? 0.956 -13.583 -10.396 1.00 83.06 209 CYS A CA 1
ATOM 1719 C C . CYS A 1 209 ? 1.774 -13.347 -9.122 1.00 83.06 209 CYS A C 1
ATOM 1721 O O . CYS A 1 209 ? 2.479 -12.352 -9.038 1.00 83.06 209 CYS A O 1
ATOM 1723 N N . GLN A 1 210 ? 1.678 -14.239 -8.135 1.00 81.75 210 GLN A N 1
ATOM 1724 C CA . GLN A 1 210 ? 2.338 -14.140 -6.831 1.00 81.75 210 GLN A CA 1
ATOM 1725 C C . GLN A 1 210 ? 2.038 -12.821 -6.105 1.00 81.75 210 GLN A C 1
ATOM 1727 O O . GLN A 1 210 ? 2.901 -12.247 -5.451 1.00 81.75 210 GLN A O 1
ATOM 1732 N N . GLY A 1 211 ? 0.812 -12.311 -6.254 1.00 78.50 211 GLY A N 1
ATOM 1733 C CA . GLY A 1 211 ? 0.422 -11.021 -5.677 1.00 78.50 211 GLY A CA 1
ATOM 1734 C C . GLY A 1 211 ? 0.848 -9.802 -6.494 1.00 78.50 211 GLY A C 1
ATOM 1735 O O . GLY A 1 211 ? 0.482 -8.690 -6.133 1.00 78.50 211 GLY A O 1
ATOM 1736 N N . ALA A 1 212 ? 1.558 -9.973 -7.614 1.00 77.12 212 ALA A N 1
ATOM 1737 C CA . ALA A 1 212 ? 1.905 -8.860 -8.486 1.00 77.12 212 ALA A CA 1
ATOM 1738 C C . ALA A 1 212 ? 0.648 -8.321 -9.189 1.00 77.12 212 ALA A C 1
ATOM 1740 O O . ALA A 1 212 ? 0.110 -8.953 -10.104 1.00 77.12 212 ALA A O 1
ATOM 1741 N N . SER A 1 213 ? 0.174 -7.161 -8.738 1.00 78.00 213 SER A N 1
ATOM 1742 C CA . SER A 1 213 ? -0.807 -6.330 -9.446 1.00 78.00 213 SER A CA 1
ATOM 1743 C C . SER A 1 213 ? -0.133 -5.346 -10.410 1.00 78.00 213 SER A C 1
ATOM 1745 O O . SER A 1 213 ? -0.754 -4.919 -11.379 1.00 78.00 213 SER A O 1
ATOM 1747 N N . VAL A 1 214 ? 1.152 -5.046 -10.186 1.00 84.25 214 VAL A N 1
ATOM 1748 C CA . VAL A 1 214 ? 1.988 -4.184 -11.032 1.00 84.25 214 VAL A CA 1
ATOM 1749 C C . VAL A 1 214 ? 3.260 -4.923 -11.440 1.00 84.25 214 VAL A C 1
ATOM 1751 O O . VAL A 1 214 ? 3.868 -5.643 -10.643 1.00 84.25 214 VAL A O 1
ATOM 1754 N N . ASP A 1 215 ? 3.680 -4.736 -12.690 1.00 86.69 215 ASP A N 1
ATOM 1755 C CA . ASP A 1 215 ? 4.899 -5.338 -13.223 1.00 86.69 215 ASP A CA 1
ATOM 1756 C C . ASP A 1 215 ? 6.158 -4.791 -12.525 1.00 86.69 215 ASP A C 1
ATOM 1758 O O . ASP A 1 215 ? 6.342 -3.581 -12.391 1.00 86.69 215 ASP A O 1
ATOM 1762 N N . LYS A 1 216 ? 7.078 -5.676 -12.129 1.00 88.50 216 LYS A N 1
ATOM 1763 C CA . LYS A 1 216 ? 8.343 -5.302 -11.470 1.00 88.50 216 LYS A CA 1
ATOM 1764 C C . LYS A 1 216 ? 9.225 -4.351 -12.292 1.00 88.50 216 LYS A C 1
ATOM 1766 O O . LYS A 1 216 ? 10.013 -3.594 -11.725 1.00 88.50 216 LYS A O 1
ATOM 1771 N N . ARG A 1 217 ? 9.082 -4.343 -13.624 1.00 90.31 217 ARG A N 1
ATOM 1772 C CA . ARG A 1 217 ? 9.790 -3.426 -14.536 1.00 90.31 217 ARG A CA 1
ATOM 1773 C C . ARG A 1 217 ? 9.452 -1.960 -14.266 1.00 90.31 217 ARG A C 1
ATOM 1775 O O . ARG A 1 217 ? 10.253 -1.099 -14.608 1.00 90.31 217 ARG A O 1
ATOM 1782 N N . ILE A 1 218 ? 8.309 -1.679 -13.635 1.00 91.81 218 ILE A N 1
ATOM 1783 C CA . ILE A 1 218 ? 7.916 -0.329 -13.210 1.00 91.81 218 ILE A CA 1
ATOM 1784 C C . ILE A 1 218 ? 8.833 0.206 -12.105 1.00 91.81 218 ILE A C 1
ATOM 1786 O O . ILE A 1 218 ? 9.038 1.411 -12.030 1.00 91.81 218 ILE A O 1
ATOM 1790 N N . PHE A 1 219 ? 9.423 -0.676 -11.293 1.00 93.50 219 PHE A N 1
ATOM 1791 C CA . PHE A 1 219 ? 10.228 -0.308 -10.124 1.00 93.50 219 PHE A CA 1
ATOM 1792 C C . PHE A 1 219 ? 11.728 -0.579 -10.308 1.00 93.50 219 PHE A C 1
ATOM 1794 O O . PHE A 1 219 ? 12.539 -0.227 -9.457 1.00 93.50 219 PHE A O 1
ATOM 1801 N N . THR A 1 220 ? 12.136 -1.219 -11.406 1.00 94.00 220 THR A N 1
ATOM 1802 C CA . THR A 1 220 ? 13.509 -1.730 -11.555 1.00 94.00 220 THR A CA 1
ATOM 1803 C C . THR A 1 220 ? 14.566 -0.623 -11.505 1.00 94.00 220 THR A C 1
ATOM 1805 O O . THR A 1 220 ? 15.590 -0.805 -10.844 1.00 94.00 220 THR A O 1
ATOM 1808 N N . ASN A 1 221 ? 14.353 0.530 -12.153 1.00 94.50 221 ASN A N 1
ATOM 1809 C CA . ASN A 1 221 ? 15.373 1.584 -12.139 1.00 94.50 221 ASN A CA 1
ATOM 1810 C C . ASN A 1 221 ? 15.482 2.229 -10.758 1.00 94.50 221 ASN A C 1
ATOM 1812 O O . ASN A 1 221 ? 16.593 2.378 -10.254 1.00 94.50 221 ASN A O 1
ATOM 1816 N N . VAL A 1 222 ? 14.351 2.540 -10.114 1.00 94.75 222 VAL A N 1
ATOM 1817 C CA . VAL A 1 222 ? 14.357 3.145 -8.773 1.00 94.75 222 VAL A CA 1
ATOM 1818 C C . VAL A 1 222 ? 14.992 2.219 -7.738 1.00 94.75 222 VAL A C 1
ATOM 1820 O O . VAL A 1 222 ? 15.804 2.669 -6.934 1.00 94.75 222 VAL A O 1
ATOM 1823 N N . LEU A 1 223 ? 14.748 0.909 -7.815 1.00 95.69 223 LEU A N 1
ATOM 1824 C CA . LEU A 1 223 ? 15.405 -0.064 -6.940 1.00 95.69 223 LEU A CA 1
ATOM 1825 C C . LEU A 1 223 ? 16.927 -0.094 -7.140 1.00 95.69 223 LEU A C 1
ATOM 1827 O O . LEU A 1 223 ? 17.666 -0.076 -6.157 1.00 95.69 223 LEU A O 1
ATOM 1831 N N . ASN A 1 224 ? 17.412 -0.059 -8.386 1.00 94.56 224 ASN A N 1
ATOM 1832 C CA . ASN A 1 224 ? 18.851 0.037 -8.664 1.00 94.56 224 ASN A CA 1
ATOM 1833 C C . ASN A 1 224 ? 19.452 1.364 -8.172 1.00 94.56 224 ASN A C 1
ATOM 1835 O O . ASN A 1 224 ? 20.556 1.381 -7.629 1.00 94.56 224 ASN A O 1
ATOM 1839 N N . MET A 1 225 ? 18.733 2.481 -8.320 1.00 91.69 225 MET A N 1
ATOM 1840 C CA . MET A 1 225 ? 19.167 3.777 -7.786 1.00 91.69 225 MET A CA 1
ATOM 1841 C C . MET A 1 225 ? 19.309 3.735 -6.261 1.00 91.69 225 MET A C 1
ATOM 1843 O O . MET A 1 225 ? 20.315 4.210 -5.731 1.00 91.69 225 MET A O 1
ATOM 1847 N N . HIS A 1 226 ? 18.339 3.135 -5.563 1.00 90.62 226 HIS A N 1
ATOM 1848 C CA . HIS A 1 226 ? 18.380 2.949 -4.113 1.00 90.62 226 HIS A CA 1
ATOM 1849 C C . HIS A 1 226 ? 19.509 2.014 -3.674 1.00 90.62 226 HIS A C 1
ATOM 1851 O O . HIS A 1 226 ? 20.198 2.340 -2.712 1.00 90.62 226 HIS A O 1
ATOM 1857 N N . LEU A 1 227 ? 19.749 0.912 -4.393 1.00 88.38 227 LEU A N 1
ATOM 1858 C CA . LEU A 1 227 ? 20.858 -0.007 -4.118 1.00 88.38 227 LEU A CA 1
ATOM 1859 C C . LEU A 1 227 ? 22.219 0.702 -4.209 1.00 88.38 227 LEU A C 1
ATOM 1861 O O . LEU A 1 227 ? 23.071 0.525 -3.345 1.00 88.38 227 LEU A O 1
ATOM 1865 N N . ASN A 1 228 ? 22.401 1.561 -5.214 1.00 84.00 228 ASN A N 1
ATOM 1866 C CA . ASN A 1 228 ? 23.655 2.294 -5.426 1.00 84.00 228 ASN A CA 1
ATOM 1867 C C . ASN A 1 228 ? 23.830 3.507 -4.496 1.00 84.00 228 ASN A C 1
ATOM 1869 O O . ASN A 1 228 ? 24.943 4.004 -4.333 1.00 84.00 228 ASN A O 1
ATOM 1873 N N . SER A 1 229 ? 22.740 4.001 -3.903 1.00 79.75 229 SER A N 1
ATOM 1874 C CA . SER A 1 229 ? 22.725 5.226 -3.088 1.00 79.75 229 SER A CA 1
ATOM 1875 C C . SER A 1 229 ? 22.431 4.965 -1.610 1.00 79.75 229 SER A C 1
ATOM 1877 O O . SER A 1 229 ? 22.256 5.921 -0.848 1.00 79.75 229 SER A O 1
ATOM 1879 N N . SER A 1 230 ? 22.316 3.698 -1.194 1.00 67.50 230 SER A N 1
ATOM 1880 C CA . SER A 1 230 ? 21.798 3.331 0.123 1.00 67.50 230 SER A CA 1
ATOM 1881 C C . SER A 1 230 ? 22.665 3.921 1.236 1.00 67.50 230 SER A C 1
ATOM 1883 O O . SER A 1 230 ? 23.802 3.507 1.456 1.00 67.50 230 SER A O 1
ATOM 1885 N N . ASN A 1 231 ? 22.109 4.891 1.961 1.00 70.25 231 ASN A N 1
ATOM 1886 C CA . ASN A 1 231 ? 22.708 5.465 3.157 1.00 70.25 231 ASN A CA 1
ATOM 1887 C C . ASN A 1 231 ? 21.855 5.064 4.364 1.00 70.25 231 ASN A C 1
ATOM 1889 O O . ASN A 1 231 ? 20.842 5.703 4.656 1.00 70.25 231 ASN A O 1
ATOM 1893 N N . SER A 1 232 ? 22.288 4.014 5.065 1.00 67.69 232 SER A N 1
ATOM 1894 C CA . SER A 1 232 ? 21.601 3.457 6.240 1.00 67.69 232 SER A CA 1
ATOM 1895 C C . SER A 1 232 ? 21.271 4.516 7.307 1.00 67.69 232 SER A C 1
ATOM 1897 O O . SER A 1 232 ? 20.201 4.473 7.913 1.00 67.69 232 SER A O 1
ATOM 1899 N N . TYR A 1 233 ? 22.121 5.537 7.478 1.00 67.31 233 TYR A N 1
ATOM 1900 C CA . TYR A 1 233 ? 21.896 6.603 8.458 1.00 67.31 233 TYR A CA 1
ATOM 1901 C C . TYR A 1 233 ? 20.692 7.496 8.113 1.00 67.31 233 TYR A C 1
ATOM 1903 O O . TYR A 1 233 ? 19.922 7.872 8.998 1.00 67.31 233 TYR A O 1
ATOM 1911 N N . LYS A 1 234 ? 20.475 7.814 6.828 1.00 70.88 234 LYS A N 1
ATOM 1912 C CA . LYS A 1 234 ? 19.296 8.596 6.407 1.00 70.88 234 LYS A CA 1
ATOM 1913 C C . LYS A 1 234 ? 17.994 7.830 6.643 1.00 70.88 234 LYS A C 1
ATOM 1915 O O . LYS A 1 234 ? 17.004 8.440 7.042 1.00 70.88 234 LYS A O 1
ATOM 1920 N N . GLU A 1 235 ? 18.004 6.515 6.444 1.00 68.94 235 GLU A N 1
ATOM 1921 C CA . GLU A 1 235 ? 16.833 5.667 6.687 1.00 68.94 235 GLU A CA 1
ATOM 1922 C C . GLU A 1 235 ? 16.532 5.514 8.181 1.00 68.94 235 GLU A C 1
ATOM 1924 O O . GLU A 1 235 ? 15.375 5.627 8.586 1.00 68.94 235 GLU A O 1
ATOM 1929 N N . PHE A 1 236 ? 17.561 5.397 9.029 1.00 69.94 236 PHE A N 1
ATOM 1930 C CA . PHE A 1 236 ? 17.387 5.461 10.483 1.00 69.94 236 PHE A CA 1
ATOM 1931 C C . PHE A 1 236 ? 16.716 6.774 10.924 1.00 69.94 236 PHE A C 1
ATOM 1933 O O . PHE A 1 236 ? 15.760 6.757 11.699 1.00 69.94 236 PHE A O 1
ATOM 1940 N N . LEU A 1 237 ? 17.151 7.922 10.388 1.00 70.75 237 LEU A N 1
ATOM 1941 C CA . LEU A 1 237 ? 16.537 9.215 10.707 1.00 70.75 237 LEU A CA 1
ATOM 1942 C C . LEU A 1 237 ? 15.085 9.329 10.221 1.00 70.75 237 LEU A C 1
ATOM 1944 O O . LEU A 1 237 ? 14.264 9.933 10.911 1.00 70.75 237 LEU A O 1
ATOM 1948 N N . LYS A 1 238 ? 14.739 8.748 9.066 1.00 69.56 238 LYS A N 1
ATOM 1949 C CA . LYS A 1 238 ? 13.340 8.669 8.612 1.00 69.56 238 LYS A CA 1
ATOM 1950 C C . LYS A 1 238 ? 12.502 7.810 9.561 1.00 69.56 238 LYS A C 1
ATOM 1952 O O . LYS A 1 238 ? 11.420 8.239 9.962 1.00 69.56 238 LYS A O 1
ATOM 1957 N N . ARG A 1 239 ? 13.036 6.665 10.002 1.00 71.62 239 ARG A N 1
ATOM 1958 C CA . ARG A 1 239 ? 12.405 5.799 11.012 1.00 71.62 239 ARG A CA 1
ATOM 1959 C C . ARG A 1 239 ? 12.256 6.471 12.382 1.00 71.62 239 ARG A C 1
ATOM 1961 O O . ARG A 1 239 ? 11.357 6.136 13.138 1.00 71.62 239 ARG A O 1
ATOM 1968 N N . ALA A 1 240 ? 13.068 7.464 12.725 1.00 72.19 240 ALA A N 1
ATOM 1969 C CA . ALA A 1 240 ? 12.863 8.197 13.975 1.00 72.19 240 ALA A CA 1
ATOM 1970 C C . ALA A 1 240 ? 11.618 9.110 13.935 1.00 72.19 240 ALA A C 1
ATOM 1972 O O . ALA A 1 240 ? 10.982 9.315 14.966 1.00 72.19 240 ALA A O 1
ATOM 1973 N N . ARG A 1 241 ? 11.247 9.631 12.754 1.00 79.62 241 ARG A N 1
ATOM 1974 C CA . ARG A 1 241 ? 10.198 10.658 12.600 1.00 79.62 241 ARG A CA 1
ATOM 1975 C C . ARG A 1 241 ? 8.774 10.109 12.545 1.00 79.62 241 ARG A C 1
ATOM 1977 O O . ARG A 1 241 ? 7.851 10.804 12.954 1.00 79.62 241 ARG A O 1
ATOM 1984 N N . TYR A 1 242 ? 8.570 8.879 12.072 1.00 85.75 242 TYR A N 1
ATOM 1985 C CA . TYR A 1 242 ? 7.213 8.325 11.945 1.00 85.75 242 TYR A CA 1
ATOM 1986 C C . TYR A 1 242 ? 6.525 8.152 13.310 1.00 85.75 242 TYR A C 1
ATOM 1988 O O . TYR A 1 242 ? 5.307 8.255 13.418 1.00 85.75 242 TYR A O 1
ATOM 1996 N N . LYS A 1 243 ? 7.296 7.926 14.382 1.00 89.00 243 LYS A N 1
ATOM 1997 C CA . LYS A 1 243 ? 6.747 7.765 15.737 1.00 89.00 243 LYS A CA 1
ATOM 1998 C C . LYS A 1 243 ? 6.032 9.028 16.208 1.00 89.00 243 LYS A C 1
ATOM 2000 O O . LYS A 1 243 ? 5.058 8.936 16.951 1.00 89.00 243 LYS A O 1
ATOM 2005 N N . ASP A 1 244 ? 6.480 10.196 15.750 1.00 90.06 244 ASP A N 1
ATOM 2006 C CA . ASP A 1 244 ? 5.854 11.471 16.089 1.00 90.06 244 ASP A CA 1
ATOM 2007 C C . ASP A 1 244 ? 4.458 11.591 15.470 1.00 90.06 244 ASP A C 1
ATOM 2009 O O . ASP A 1 244 ? 3.575 12.161 16.104 1.00 90.06 244 ASP A O 1
ATOM 2013 N N . PHE A 1 245 ? 4.212 11.001 14.292 1.00 90.56 245 PHE A N 1
ATOM 2014 C CA . PHE A 1 245 ? 2.866 10.934 13.711 1.00 90.56 245 PHE A CA 1
ATOM 2015 C C . PHE A 1 245 ? 1.888 10.266 14.686 1.00 90.56 245 PHE A C 1
ATOM 2017 O O . PHE A 1 245 ? 0.882 10.869 15.061 1.00 90.56 245 PHE A O 1
ATOM 2024 N N . PHE A 1 246 ? 2.221 9.065 15.172 1.00 89.75 246 PHE A N 1
ATOM 2025 C CA . PHE A 1 246 ? 1.339 8.319 16.072 1.00 89.75 246 PHE A CA 1
ATOM 2026 C C . PHE A 1 246 ? 1.232 8.959 17.455 1.00 89.75 246 PHE A C 1
ATOM 2028 O O . PHE A 1 246 ? 0.134 9.106 17.980 1.00 89.75 246 PHE A O 1
ATOM 2035 N N . ARG A 1 247 ? 2.346 9.423 18.032 1.00 90.19 247 ARG A N 1
ATOM 2036 C CA . ARG A 1 247 ? 2.347 10.087 19.349 1.00 90.19 247 ARG A CA 1
ATOM 2037 C C . ARG A 1 247 ? 1.541 11.386 19.375 1.00 90.19 247 ARG A C 1
ATOM 2039 O O . ARG A 1 247 ? 1.104 11.810 20.444 1.00 90.19 247 ARG A O 1
ATOM 2046 N N . ASN A 1 248 ? 1.345 12.024 18.223 1.00 91.31 248 ASN A N 1
ATOM 2047 C CA . ASN A 1 248 ? 0.568 13.254 18.121 1.00 91.31 248 ASN A CA 1
ATOM 2048 C C . ASN A 1 248 ? -0.947 13.030 18.013 1.00 91.31 248 ASN A C 1
ATOM 2050 O O . ASN A 1 248 ? -1.689 13.998 18.212 1.00 91.31 248 ASN A O 1
ATOM 2054 N N . ILE A 1 249 ? -1.406 11.794 17.783 1.00 89.62 249 ILE A N 1
ATOM 2055 C CA . ILE A 1 249 ? -2.830 11.446 17.707 1.00 89.62 249 ILE A CA 1
ATOM 2056 C C . ILE A 1 249 ? -3.529 11.778 19.023 1.00 89.62 249 ILE A C 1
ATOM 2058 O O . ILE A 1 249 ? -3.139 11.323 20.102 1.00 89.62 249 ILE A O 1
ATOM 2062 N N . LYS A 1 250 ? -4.597 12.575 18.941 1.00 90.12 250 LYS A N 1
ATOM 2063 C CA . LYS A 1 250 ? -5.371 12.953 20.126 1.00 90.12 250 LYS A CA 1
ATOM 2064 C C . LYS A 1 250 ? -6.492 11.947 20.401 1.00 90.12 250 LYS A C 1
ATOM 2066 O O . LYS A 1 250 ? -7.090 11.426 19.459 1.00 90.12 250 LYS A O 1
ATOM 2071 N N . PRO A 1 251 ? -6.879 11.731 21.675 1.00 87.44 251 PRO A N 1
ATOM 2072 C CA . PRO A 1 251 ? -7.943 10.782 22.005 1.00 87.44 251 PRO A CA 1
ATOM 2073 C C . PRO A 1 251 ? -9.282 11.057 21.310 1.00 87.44 251 PRO A C 1
ATOM 2075 O O . PRO A 1 251 ? -9.990 10.126 20.930 1.00 87.44 251 PRO A O 1
ATOM 2078 N N . TYR A 1 252 ? -9.628 12.331 21.102 1.00 86.00 252 TYR A N 1
ATOM 2079 C CA . TYR A 1 252 ? -10.855 12.697 20.393 1.00 86.00 252 TYR A CA 1
ATOM 2080 C C . TYR A 1 252 ? -10.787 12.359 18.894 1.00 86.00 252 TYR A C 1
ATOM 2082 O O . TYR A 1 252 ? -11.784 11.910 18.328 1.00 86.00 252 TYR A O 1
ATOM 2090 N N . GLU A 1 253 ? -9.620 12.524 18.258 1.00 88.44 253 GLU A N 1
ATOM 2091 C CA . GLU A 1 253 ? -9.411 12.147 16.857 1.00 88.44 253 GLU A CA 1
ATOM 2092 C C . GLU A 1 253 ? -9.533 10.638 16.710 1.00 88.44 253 GLU A C 1
ATOM 2094 O O . GLU A 1 253 ? -10.304 10.177 15.869 1.00 88.44 253 GLU A O 1
ATOM 2099 N N . PHE A 1 254 ? -8.861 9.885 17.590 1.00 87.75 254 PHE A N 1
ATOM 2100 C CA . PHE A 1 254 ? -8.943 8.429 17.644 1.00 87.75 254 PHE A CA 1
ATOM 2101 C C . PHE A 1 254 ? -10.385 7.952 17.744 1.00 87.75 254 PHE A C 1
ATOM 2103 O O . PHE A 1 254 ? -10.847 7.201 16.890 1.00 87.75 254 PHE A O 1
ATOM 2110 N N . LYS A 1 255 ? -11.146 8.489 18.698 1.00 83.88 255 LYS A N 1
ATOM 2111 C CA . LYS A 1 255 ? -12.565 8.166 18.861 1.00 83.88 255 LYS A CA 1
ATOM 2112 C C . LYS A 1 255 ? -13.411 8.463 17.614 1.00 83.88 255 LYS A C 1
ATOM 2114 O O . LYS A 1 255 ? -14.379 7.766 17.337 1.00 83.88 255 LYS A O 1
ATOM 2119 N N . SER A 1 256 ? -13.090 9.512 16.862 1.00 86.12 256 SER A N 1
ATOM 2120 C CA . SER A 1 256 ? -13.844 9.865 15.648 1.00 86.12 256 SER A CA 1
ATOM 2121 C C . SER A 1 256 ? -13.454 9.031 14.414 1.00 86.12 256 SER A C 1
ATOM 2123 O O . SER A 1 256 ? -14.220 8.927 13.446 1.00 86.12 256 SER A O 1
ATOM 2125 N N . LYS A 1 257 ? -12.249 8.449 14.422 1.00 87.25 257 LYS A N 1
ATOM 2126 C CA . LYS A 1 257 ? -11.613 7.841 13.247 1.00 87.25 257 LYS A CA 1
ATOM 2127 C C . LYS A 1 257 ? -11.491 6.326 13.312 1.00 87.25 257 LYS A C 1
ATOM 2129 O O . LYS A 1 257 ? -11.697 5.679 12.287 1.00 87.25 257 LYS A O 1
ATOM 2134 N N . TYR A 1 258 ? -11.161 5.770 14.466 1.00 81.88 258 TYR A N 1
ATOM 2135 C CA . TYR A 1 258 ? -10.938 4.341 14.606 1.00 81.88 258 TYR A CA 1
ATOM 2136 C C . TYR A 1 258 ? -12.269 3.594 14.467 1.00 81.88 258 TYR A C 1
ATOM 2138 O O . TYR A 1 258 ? -13.244 3.900 15.160 1.00 81.88 258 TYR A O 1
ATOM 2146 N N . CYS A 1 259 ? -12.352 2.674 13.504 1.00 70.62 259 CYS A N 1
ATOM 2147 C CA . CYS A 1 259 ? -13.516 1.804 13.375 1.00 70.62 259 CYS A CA 1
ATOM 2148 C C . CYS A 1 259 ? -13.583 0.833 14.548 1.00 70.62 259 CYS A C 1
ATOM 2150 O O . CYS A 1 259 ? -12.570 0.426 15.100 1.00 70.62 259 CYS A O 1
ATOM 2152 N N . ASP A 1 260 ? -14.810 0.459 14.893 1.00 66.25 260 ASP A N 1
ATOM 2153 C CA . ASP A 1 260 ? -15.086 -0.606 15.850 1.00 66.25 260 ASP A CA 1
ATOM 2154 C C . ASP A 1 260 ? -14.556 -0.380 17.283 1.00 66.25 260 ASP A C 1
ATOM 2156 O O . ASP A 1 260 ? -13.988 -1.262 17.925 1.00 66.25 260 ASP A O 1
ATOM 2160 N N . LEU A 1 261 ? -14.808 0.819 17.827 1.00 64.88 261 LEU A N 1
ATOM 2161 C CA . LEU A 1 261 ? -14.506 1.145 19.229 1.00 64.88 261 LEU A CA 1
ATOM 2162 C C . LEU A 1 261 ? -15.128 0.157 20.228 1.00 64.88 261 LEU A C 1
ATOM 2164 O O . LEU A 1 261 ? -14.550 -0.081 21.279 1.00 64.88 261 LEU A O 1
ATOM 2168 N N . VAL A 1 262 ? -16.288 -0.424 19.906 1.00 58.31 262 VAL A N 1
ATOM 2169 C CA . VAL A 1 262 ? -16.986 -1.371 20.790 1.00 58.31 262 VAL A CA 1
ATOM 2170 C C . VAL A 1 262 ? -16.227 -2.695 20.890 1.00 58.31 262 VAL A C 1
ATOM 2172 O O . VAL A 1 262 ? -16.141 -3.259 21.983 1.00 58.31 262 VAL A O 1
ATOM 2175 N N . SER A 1 263 ? -15.671 -3.206 19.787 1.00 57.41 263 SER A N 1
ATOM 2176 C CA . SER A 1 263 ? -14.784 -4.373 19.844 1.00 57.41 263 SER A CA 1
ATOM 2177 C C . SER A 1 263 ? -13.437 -4.023 20.469 1.00 57.41 263 SER A C 1
ATOM 2179 O O . SER A 1 263 ? -12.948 -4.800 21.286 1.00 57.41 263 SER A O 1
ATOM 2181 N N . TYR A 1 264 ? -12.887 -2.839 20.178 1.00 57.22 264 TYR A N 1
ATOM 2182 C CA . TYR A 1 264 ? -11.651 -2.352 20.797 1.00 57.22 264 TYR A CA 1
ATOM 2183 C C . TYR A 1 264 ? -11.759 -2.253 22.328 1.00 57.22 264 TYR A C 1
ATOM 2185 O O . TYR A 1 264 ? -10.871 -2.687 23.046 1.00 57.22 264 TYR A O 1
ATOM 2193 N N . GLU A 1 265 ? -12.869 -1.749 22.869 1.00 59.38 265 GLU A N 1
ATOM 2194 C CA . GLU A 1 265 ? -13.083 -1.675 24.323 1.00 59.38 265 GLU A CA 1
ATOM 2195 C C . GLU A 1 265 ? -13.124 -3.059 24.992 1.00 59.38 265 GLU A C 1
ATOM 2197 O O . GLU A 1 265 ? -12.720 -3.206 26.145 1.00 59.38 265 GLU A O 1
ATOM 2202 N N . LYS A 1 266 ? -13.603 -4.082 24.274 1.00 57.66 266 LYS A N 1
ATOM 2203 C CA . LYS A 1 266 ? -13.684 -5.465 24.770 1.00 57.66 266 LYS A CA 1
ATOM 2204 C C . LYS A 1 266 ? -12.371 -6.224 24.606 1.00 57.66 266 LYS A C 1
ATOM 2206 O O . LYS A 1 266 ? -12.078 -7.104 25.410 1.00 57.66 266 LYS A O 1
ATOM 2211 N N . ASN A 1 267 ? -11.613 -5.907 23.562 1.00 57.44 267 ASN A N 1
ATOM 2212 C CA . ASN A 1 267 ? -10.312 -6.482 23.268 1.00 57.44 267 ASN A CA 1
ATOM 2213 C C . ASN A 1 267 ? -9.402 -5.391 22.675 1.00 57.44 267 ASN A C 1
ATOM 2215 O O . ASN A 1 267 ? -9.347 -5.238 21.455 1.00 57.44 267 ASN A O 1
ATOM 2219 N N . PRO A 1 268 ? -8.694 -4.626 23.523 1.00 52.34 268 PRO A N 1
ATOM 2220 C CA . PRO A 1 268 ? -7.925 -3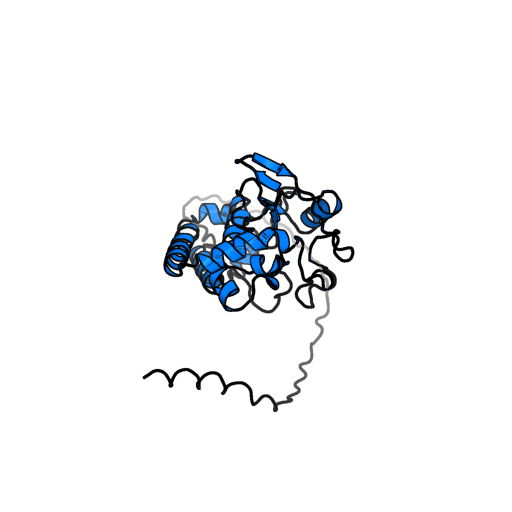.456 23.100 1.00 52.34 268 PRO A CA 1
ATOM 2221 C C . PRO A 1 268 ? -6.610 -3.819 22.409 1.00 52.34 268 PRO A C 1
ATOM 2223 O O . PRO A 1 268 ? -5.711 -2.987 22.350 1.00 52.34 268 PRO A O 1
ATOM 2226 N N . SER A 1 269 ? -6.472 -5.048 21.899 1.00 52.50 269 SER A N 1
ATOM 2227 C CA . SER A 1 269 ? -5.339 -5.386 21.052 1.00 52.50 269 SER A CA 1
ATOM 2228 C C . SER A 1 269 ? -5.484 -4.626 19.729 1.00 52.50 269 SER A C 1
ATOM 2230 O O . SER A 1 269 ? -6.465 -4.825 19.011 1.00 52.50 269 SER A O 1
ATOM 2232 N N . PRO A 1 270 ? -4.570 -3.711 19.400 1.00 50.16 270 PRO A N 1
ATOM 2233 C CA . PRO A 1 270 ? -4.808 -2.672 18.410 1.00 50.16 270 PRO A CA 1
ATOM 2234 C C . PRO A 1 270 ? -4.317 -3.106 17.035 1.00 50.16 270 PRO A C 1
ATOM 2236 O O . PRO A 1 270 ? -4.597 -2.442 16.036 1.00 50.16 270 PRO A O 1
ATOM 2239 N N . ILE A 1 271 ? -3.591 -4.225 17.013 1.00 50.94 271 ILE A N 1
ATOM 2240 C CA . ILE A 1 271 ? -2.956 -4.870 15.886 1.00 50.94 271 ILE A CA 1
ATOM 2241 C C . ILE A 1 271 ? -2.876 -6.352 16.242 1.00 50.94 271 ILE A C 1
ATOM 2243 O O . ILE A 1 271 ? -2.100 -6.741 17.106 1.00 50.94 271 ILE A O 1
ATOM 2247 N N . VAL A 1 272 ? -3.679 -7.164 15.556 1.00 46.78 272 VAL A N 1
ATOM 2248 C CA . VAL A 1 272 ? -3.379 -8.579 15.302 1.00 46.78 272 VAL A CA 1
ATOM 2249 C C . VAL A 1 272 ? -3.105 -9.404 16.574 1.00 46.78 272 VAL A C 1
ATOM 2251 O O . VAL A 1 272 ? -1.972 -9.791 16.856 1.00 46.78 272 VAL A O 1
ATOM 2254 N N . HIS A 1 273 ? -4.154 -9.810 17.299 1.00 38.03 273 HIS A N 1
ATOM 2255 C CA . HIS A 1 273 ? -4.060 -11.114 17.963 1.00 38.03 273 HIS A CA 1
ATOM 2256 C C . HIS A 1 273 ? -4.141 -12.198 16.885 1.00 38.03 273 HIS A C 1
ATOM 2258 O O . HIS A 1 273 ? -5.222 -12.522 16.408 1.00 38.03 273 HIS A O 1
ATOM 2264 N N . GLN A 1 274 ? -2.942 -12.641 16.495 1.00 42.03 274 GLN A N 1
ATOM 2265 C CA . GLN A 1 274 ? -2.497 -14.026 16.315 1.00 42.03 274 GLN A CA 1
ATOM 2266 C C . GLN A 1 274 ? -3.422 -14.986 15.544 1.00 42.03 274 GLN A C 1
ATOM 2268 O O . GLN A 1 274 ? -4.555 -15.245 15.929 1.00 42.03 274 GLN A O 1
ATOM 2273 N N . ASP A 1 275 ? -2.820 -15.573 14.504 1.00 34.09 275 ASP A N 1
ATOM 2274 C CA . ASP A 1 275 ? -3.197 -16.774 13.736 1.00 34.09 275 ASP A CA 1
ATOM 2275 C C . ASP A 1 275 ? -3.812 -16.553 12.356 1.00 34.09 275 ASP A C 1
ATOM 2277 O O . ASP A 1 275 ? -3.708 -17.442 11.514 1.00 34.09 275 ASP A O 1
ATOM 2281 N N . ASN A 1 276 ? -4.293 -15.349 12.050 1.00 35.62 276 ASN A N 1
ATOM 2282 C CA . ASN A 1 276 ? -4.747 -15.032 10.702 1.00 35.62 276 ASN A CA 1
ATOM 2283 C C . ASN A 1 276 ? -3.808 -14.037 10.020 1.00 35.62 276 ASN A C 1
ATOM 2285 O O . ASN A 1 276 ? -4.134 -12.881 9.769 1.00 35.62 276 ASN A O 1
ATOM 2289 N N . GLU A 1 277 ? -2.656 -14.558 9.608 1.00 40.00 277 GLU A N 1
ATOM 2290 C CA . GLU A 1 277 ? -1.943 -14.071 8.421 1.00 40.00 277 GLU A CA 1
ATOM 2291 C C . GLU A 1 277 ? -2.909 -13.859 7.211 1.00 40.00 277 GLU A C 1
ATOM 2293 O O . GLU A 1 277 ? -2.611 -13.079 6.307 1.00 40.00 277 GLU A O 1
ATOM 2298 N N . GLU A 1 278 ? -4.097 -14.487 7.237 1.00 37.56 278 GLU A N 1
ATOM 2299 C CA . GLU A 1 278 ? -5.165 -14.551 6.228 1.00 37.56 278 GLU A CA 1
ATOM 2300 C C . GLU A 1 278 ? -5.714 -13.208 5.687 1.00 37.56 278 GLU A C 1
ATOM 2302 O O . GLU A 1 278 ? -6.313 -13.214 4.605 1.00 37.56 278 GLU A O 1
ATOM 2307 N N . ASP A 1 279 ? -5.502 -12.074 6.369 1.00 40.38 279 ASP A N 1
ATOM 2308 C CA . ASP A 1 279 ? -6.171 -10.797 6.045 1.00 40.38 279 ASP A CA 1
ATOM 2309 C C . ASP A 1 279 ? -5.247 -9.664 5.567 1.00 40.38 279 ASP A C 1
ATOM 2311 O O . ASP A 1 279 ? -5.725 -8.617 5.112 1.00 40.38 279 ASP A O 1
ATOM 2315 N N . GLU A 1 280 ? -3.925 -9.863 5.572 1.00 45.66 280 GLU A N 1
ATOM 2316 C CA . GLU A 1 280 ? -3.033 -8.965 4.839 1.00 45.66 280 GLU A CA 1
ATOM 2317 C C . GLU A 1 280 ? -3.084 -9.315 3.354 1.00 45.66 280 GLU A C 1
ATOM 2319 O O . GLU A 1 280 ? -2.242 -10.033 2.806 1.00 45.66 280 GLU A O 1
ATOM 2324 N N . LEU A 1 281 ? -4.106 -8.782 2.683 1.00 47.59 281 LEU A N 1
ATOM 2325 C CA . LEU A 1 281 ? -4.117 -8.727 1.229 1.00 47.59 281 LEU A CA 1
ATOM 2326 C C . LEU A 1 281 ? -2.782 -8.117 0.772 1.00 47.59 281 LEU A C 1
ATOM 2328 O O . LEU A 1 281 ? -2.243 -7.242 1.457 1.00 47.59 281 LEU A O 1
ATOM 2332 N N . PRO A 1 282 ? -2.227 -8.525 -0.380 1.00 41.41 282 PRO A N 1
ATOM 2333 C CA . PRO A 1 282 ? -1.034 -7.899 -0.944 1.00 41.41 282 PRO A CA 1
ATOM 2334 C C . PRO A 1 282 ? -1.314 -6.457 -1.428 1.00 41.41 282 PRO A C 1
ATOM 2336 O O . PRO A 1 282 ? -0.742 -6.045 -2.427 1.00 41.41 282 PRO A O 1
ATOM 2339 N N . PHE A 1 283 ? -2.230 -5.727 -0.778 1.00 47.53 283 PHE A N 1
ATOM 2340 C CA . PHE A 1 283 ? -2.617 -4.332 -0.963 1.00 47.53 283 PHE A CA 1
ATOM 2341 C C . PHE A 1 283 ? -3.083 -3.709 0.375 1.00 47.53 283 PHE A C 1
ATOM 2343 O O . PHE A 1 283 ? -4.025 -4.229 1.027 1.00 47.53 283 PHE A O 1
#

InterPro domains:
  IPR002711 HNH endonuclease [PF01844] (118-163)
  IPR003615 HNH nuclease [cd00085] (109-161)

Sequence (283 aa):
MILAFTLVFIAIIKDNNLLKGNTQIKRKRLGSDKNNSTISKLIGSTSYNTIAENREDKPIYDVKRWIDETIEFLDQQQSLVDLLIVKNVSEINYGDLLRCFEWKFLRLEILWRDGYKCEMCGIRDLHNHVHHKQYIKDELPWTISHEYLQTLCRKCHVKIHSEQEIPIYSLINGEKVKVSSSYDICTRCGGTGYLPQFSYYLNGICFKCQGASVDKRIFTNVLNMHLNSSNSYKEFLKRARYKDFFRNIKPYEFKSKYCDLVSYEKNPSPIVHQDNEEDELPF

Foldseek 3Di:
DPDPPPPPPPPPPDDDDDDDDDDDDDDDDDDDDDDDDDDDDDDDDDDDDDDDDPPPPPPQLPLVLLLVVLLVVLVPFAALVNCVVVDPLVGDFLLNLCSHSLNSLLFVVQLLVVLCAAPPPRDRDPLWGKDFLAAEFQDGPNVDDSVRIGTHDPVVRLVCLQPHDRWYFYQDVNDTDTDDQPDDQQPQSSLQQADLVCLVPLLRGDPRCRSHSGGSNSNSNNSVVCSVVPDVVVVVVVSVPSSVVSVVDDSVSCVVRHPDVVVCSVPVPNDDDDDRPNRPRSD

Secondary structure (DSSP, 8-state):
---SSSSSSSSSSS-------------PPPPP------------------------------HHHHHHHHHHHHHTSPPHHHHHHHS-GGG--HHHHTTSHHHHHHHHHHHHHHTTB-TTT--B-TT-EEEES-EETTS-TTTS-GGGEEEE-HHHHHHHHHH-PPPEEEEETTEEEEE---S---TTTTTSSB-GGGTTTGGGB-TTTTT-SS-GGGTHHHHHHHHHH--HHHHHHHHHHHHHHHHT--HHHHHHHSS-HHHHHH----S--SS-GGG----